Protein AF-A0A9D6XN95-F1 (afdb_monomer_lite)

pLDDT: mean 89.26, std 11.1, range [33.38, 98.75]

Radius of gyration: 28.57 Å; chains: 1; bounding box: 66×29×80 Å

Secondary structure (DSSP, 8-state):
------TT-TT-HHHHHHHHHHHHHHHHHHHHHHS-S-HHHHHHHHHHHHHHHHHHHHHHHHHHHHHHHHTTSPP-HHHHHHHHHHHHHHHHHHHHHHHHHHHHTTPPPPHHHHHHHHHHHHHHHHHHHHHHHHHHHHHHHTT----HHHHHHHHHHHHHHHHHHHHHHHHH---PPP-----TT---TT-TTSTTTTS----TTSS---HHHH--THHHHHTTSSHHHHHHHTTSHHHHGGG-HHHHHHHHHHHH--

Foldseek 3Di:
DPPPDLQCDLVHPLVLLLLLLLVLLLVLVVCLVPPDPALLNVLSVVLSLVSLVVSVVSNVVSLVSNCVSPVPDDDDLLVVLNVQLSVLVVQLSVLSVVQSVCVVVLAPRDPVSSVSNVVSSCRNCVSVVVSVVVVVVVCVVVVVDDVNVVSVVSSVVSSVVSSVVSVVCRVPDPDDDWDQADPPPQDCLPDLQCSPPPDPDADPVNTHTRVVVVPPCVSCCVNPNNVVVSVVVVPDVVVCLVVDPVNVVVVVVVSVVD

Structure (mmCIF, N/CA/C/O backbone):
data_AF-A0A9D6XN95-F1
#
_entry.id   AF-A0A9D6XN95-F1
#
loop_
_atom_site.group_PDB
_atom_site.id
_atom_site.type_symbol
_atom_site.label_atom_id
_atom_site.label_alt_id
_atom_site.label_comp_id
_atom_site.label_asym_id
_atom_site.label_entity_id
_atom_site.label_seq_id
_atom_site.pdbx_PDB_ins_code
_atom_site.Cartn_x
_atom_site.Cartn_y
_atom_site.Cartn_z
_atom_site.occupancy
_atom_site.B_iso_or_equiv
_atom_site.auth_seq_id
_atom_site.auth_comp_id
_atom_site.auth_asym_id
_atom_site.auth_atom_id
_atom_site.pdbx_PDB_model_num
ATOM 1 N N . MET A 1 1 ? -27.924 8.664 33.002 1.00 38.94 1 MET A N 1
ATOM 2 C CA . MET A 1 1 ? -26.892 8.928 31.974 1.00 38.94 1 MET A CA 1
ATOM 3 C C . MET A 1 1 ? -27.459 8.494 30.635 1.00 38.94 1 MET A C 1
ATOM 5 O O . MET A 1 1 ? -27.708 7.308 30.472 1.00 38.94 1 MET A O 1
ATOM 9 N N . ASN A 1 2 ? -27.739 9.434 29.726 1.00 33.38 2 ASN A N 1
ATOM 10 C CA . ASN A 1 2 ? -28.153 9.094 28.362 1.00 33.38 2 ASN A CA 1
ATOM 11 C C . ASN A 1 2 ? -27.044 8.250 27.730 1.00 33.38 2 ASN A C 1
ATOM 13 O O . ASN A 1 2 ? -25.895 8.693 27.707 1.00 33.38 2 ASN A O 1
ATOM 17 N N . GLN A 1 3 ? -27.361 7.039 27.269 1.00 40.97 3 GLN A N 1
ATOM 18 C CA . GLN A 1 3 ? -26.420 6.241 26.492 1.00 40.97 3 GLN A CA 1
ATOM 19 C C . GLN A 1 3 ? -26.188 6.960 25.163 1.00 40.97 3 GLN A C 1
ATOM 21 O O . GLN A 1 3 ? -26.938 6.786 24.210 1.00 40.97 3 GLN A O 1
ATOM 26 N N . THR A 1 4 ? -25.179 7.830 25.121 1.00 52.22 4 THR A N 1
ATOM 27 C CA . THR A 1 4 ? -24.649 8.380 23.876 1.00 52.22 4 THR A CA 1
ATOM 28 C C . THR A 1 4 ? -24.302 7.215 22.962 1.00 52.22 4 THR A C 1
ATOM 30 O O . THR A 1 4 ? -23.467 6.376 23.300 1.00 52.22 4 THR A O 1
ATOM 33 N N . GLU A 1 5 ? -25.002 7.149 21.838 1.00 60.88 5 GLU A N 1
ATOM 34 C CA . GLU A 1 5 ? -24.873 6.120 20.821 1.00 60.88 5 GLU A CA 1
ATOM 35 C C . GLU A 1 5 ? -23.412 6.027 20.352 1.00 60.88 5 GLU A C 1
ATOM 37 O O . GLU A 1 5 ? -22.843 6.989 19.835 1.00 60.88 5 GLU A O 1
ATOM 42 N N . VAL A 1 6 ? -22.768 4.879 20.583 1.00 67.12 6 VAL A N 1
ATOM 43 C CA . VAL A 1 6 ? -21.390 4.641 20.131 1.00 67.12 6 VAL A CA 1
ATOM 44 C C . VAL A 1 6 ? -21.384 4.591 18.603 1.00 67.12 6 VAL A C 1
ATOM 46 O O . VAL A 1 6 ? -21.916 3.652 18.003 1.00 67.12 6 VAL A O 1
ATOM 49 N N . ARG A 1 7 ? -20.749 5.584 17.973 1.00 71.88 7 ARG A N 1
ATOM 50 C CA . ARG A 1 7 ? -20.775 5.810 16.514 1.00 71.88 7 ARG A CA 1
ATOM 51 C C . ARG A 1 7 ? -19.911 4.819 15.732 1.00 71.88 7 ARG A C 1
ATOM 53 O O . ARG A 1 7 ? -20.081 4.655 14.527 1.00 71.88 7 ARG A O 1
ATOM 60 N N . THR A 1 8 ? -19.004 4.125 16.417 1.00 76.31 8 THR A N 1
ATOM 61 C CA . THR A 1 8 ? -18.052 3.161 15.836 1.00 76.31 8 THR A CA 1
ATOM 62 C C . THR A 1 8 ? -18.484 1.698 15.972 1.00 76.31 8 THR A C 1
ATOM 64 O O . THR A 1 8 ? -17.662 0.787 15.948 1.00 76.31 8 THR A O 1
ATOM 67 N N . GLY A 1 9 ? -19.788 1.438 16.093 1.00 80.06 9 GLY A N 1
ATOM 68 C CA . GLY A 1 9 ? -20.316 0.078 16.210 1.00 80.06 9 GLY A CA 1
ATOM 69 C C . GLY A 1 9 ? -20.139 -0.795 14.954 1.00 80.06 9 GLY A C 1
ATOM 70 O O . GLY A 1 9 ? -19.969 -0.309 13.837 1.00 80.06 9 GLY A O 1
ATOM 71 N N . TRP A 1 10 ? -20.280 -2.113 15.129 1.00 81.75 10 TRP A N 1
ATOM 72 C CA . TRP A 1 10 ? -20.186 -3.141 14.075 1.00 81.75 10 TRP A CA 1
ATOM 73 C C . TRP A 1 10 ? -21.151 -2.969 12.887 1.00 81.75 10 TRP A C 1
ATOM 75 O O . TRP A 1 10 ? -20.918 -3.525 11.822 1.00 81.75 10 TRP A O 1
ATOM 85 N N . ALA A 1 11 ? -22.252 -2.231 13.054 1.00 82.38 11 ALA A N 1
ATOM 86 C CA . ALA A 1 11 ? -23.199 -1.950 11.971 1.00 82.38 11 ALA A CA 1
ATOM 87 C C . ALA A 1 11 ? -22.824 -0.699 11.149 1.00 82.38 11 ALA A C 1
ATOM 89 O O . ALA A 1 11 ? -23.369 -0.476 10.066 1.00 82.38 11 ALA A O 1
ATOM 90 N N . GLY A 1 12 ? -21.894 0.119 11.652 1.00 86.69 12 GLY A N 1
ATOM 91 C CA . GLY A 1 12 ? -21.495 1.372 11.024 1.00 86.69 12 GLY A CA 1
ATOM 92 C C . GLY A 1 12 ? -20.885 1.160 9.639 1.00 86.69 12 GLY A C 1
ATOM 93 O O . GLY A 1 12 ? -20.190 0.180 9.374 1.00 86.69 12 GLY A O 1
ATOM 94 N N . LEU A 1 13 ? -21.140 2.089 8.718 1.00 90.25 13 LEU A N 1
ATOM 95 C CA . LEU A 1 13 ? -20.416 2.124 7.444 1.00 90.25 13 LEU A CA 1
ATOM 96 C C . LEU A 1 13 ? -18.925 2.402 7.680 1.00 90.25 13 LEU A C 1
ATOM 98 O O . LEU A 1 13 ? -18.072 1.745 7.095 1.00 90.25 13 LEU A O 1
ATOM 102 N N . LEU A 1 14 ? -18.624 3.325 8.595 1.00 91.44 14 LEU A N 1
ATOM 103 C CA . LEU A 1 14 ? -17.267 3.773 8.888 1.00 91.44 14 LEU A CA 1
ATOM 104 C C . LEU A 1 14 ? -16.364 2.643 9.413 1.00 91.44 14 LEU A C 1
ATOM 106 O O . LEU A 1 14 ? -15.236 2.500 8.955 1.00 91.44 14 LEU A O 1
ATOM 110 N N . SER A 1 15 ? -16.875 1.794 10.311 1.00 92.69 15 SER A N 1
ATOM 111 C CA . SER A 1 15 ? -16.143 0.628 10.825 1.00 92.69 15 SER A CA 1
ATOM 112 C C . SER A 1 15 ? -15.910 -0.430 9.744 1.00 92.69 15 SER A C 1
ATOM 114 O O . SER A 1 15 ? -14.839 -1.032 9.694 1.00 92.69 15 SER A O 1
ATOM 116 N N . ARG A 1 16 ? -16.882 -0.640 8.845 1.00 93.88 16 ARG A N 1
ATOM 117 C CA . ARG A 1 16 ? -16.746 -1.569 7.712 1.00 93.88 16 ARG A CA 1
ATOM 118 C C . ARG A 1 16 ? -15.718 -1.086 6.697 1.00 93.88 16 ARG A C 1
ATOM 120 O O . ARG A 1 16 ? -14.895 -1.886 6.258 1.00 93.88 16 ARG A O 1
ATOM 127 N N . LEU A 1 17 ? -15.732 0.205 6.362 1.00 94.62 17 LEU A N 1
ATOM 128 C CA . LEU A 1 17 ? -14.724 0.816 5.494 1.00 94.62 17 LEU A CA 1
ATOM 129 C C . LEU A 1 17 ? -13.330 0.713 6.118 1.00 94.62 17 LEU A C 1
ATOM 131 O O . LEU A 1 17 ? -12.406 0.268 5.446 1.00 94.62 17 LEU A O 1
ATOM 135 N N . ALA A 1 18 ? -13.193 1.032 7.409 1.00 96.06 18 ALA A N 1
ATOM 136 C CA . ALA A 1 18 ? -11.922 0.929 8.120 1.00 96.06 18 ALA A CA 1
ATOM 137 C C . ALA A 1 18 ? -11.383 -0.511 8.146 1.00 96.06 18 ALA A C 1
ATOM 139 O O . ALA A 1 18 ? -10.228 -0.740 7.799 1.00 96.06 18 ALA A O 1
ATOM 140 N N . MET A 1 19 ? -12.221 -1.495 8.491 1.00 96.81 19 MET A N 1
ATOM 141 C CA . MET A 1 19 ? -11.816 -2.905 8.503 1.00 96.81 19 MET A CA 1
ATOM 142 C C . MET A 1 19 ? -11.449 -3.409 7.106 1.00 96.81 19 MET A C 1
ATOM 144 O O . MET A 1 19 ? -10.447 -4.099 6.954 1.00 96.81 19 MET A O 1
ATOM 148 N N . THR A 1 20 ? -12.220 -3.034 6.081 1.00 97.88 20 THR A N 1
ATOM 149 C CA . THR A 1 20 ? -11.917 -3.390 4.686 1.00 97.88 20 THR A CA 1
ATOM 150 C C . THR A 1 20 ? -10.584 -2.792 4.246 1.00 97.88 20 THR A C 1
ATOM 152 O O . THR A 1 20 ? -9.773 -3.503 3.663 1.00 97.88 20 THR A O 1
ATOM 155 N N . ALA A 1 21 ? -10.331 -1.515 4.554 1.00 97.88 21 ALA A N 1
ATOM 156 C CA . ALA A 1 21 ? -9.084 -0.830 4.220 1.00 97.88 21 ALA A CA 1
ATOM 157 C C . ALA A 1 21 ? -7.874 -1.482 4.903 1.00 97.88 21 ALA A C 1
ATOM 159 O O . ALA A 1 21 ? -6.886 -1.786 4.238 1.00 97.88 21 ALA A O 1
ATOM 160 N N . ILE A 1 22 ? -7.972 -1.770 6.207 1.00 98.25 22 ILE A N 1
ATOM 161 C CA . ILE A 1 22 ? -6.906 -2.443 6.963 1.00 98.25 22 ILE A CA 1
ATOM 162 C C . ILE A 1 22 ? -6.662 -3.853 6.416 1.00 98.25 22 ILE A C 1
ATOM 164 O O . ILE A 1 22 ? -5.511 -4.231 6.197 1.00 98.25 22 ILE A O 1
ATOM 168 N N . LEU A 1 23 ? -7.721 -4.631 6.171 1.00 98.50 23 LEU A N 1
ATOM 169 C CA . LEU A 1 23 ? -7.595 -6.006 5.690 1.00 98.50 23 LEU A CA 1
ATOM 170 C C . LEU A 1 23 ? -7.027 -6.046 4.264 1.00 98.50 23 LEU A C 1
ATOM 172 O O . LEU A 1 23 ? -6.064 -6.770 4.016 1.00 98.50 23 LEU A O 1
ATOM 176 N N . PHE A 1 24 ? -7.562 -5.233 3.350 1.00 98.69 24 PHE A N 1
ATOM 177 C CA . PHE A 1 24 ? -7.054 -5.117 1.982 1.00 98.69 24 PHE A CA 1
ATOM 178 C C . PHE A 1 24 ? -5.599 -4.643 1.959 1.00 98.69 24 PHE A C 1
ATOM 180 O O . PHE A 1 24 ? -4.770 -5.277 1.307 1.00 98.69 24 PHE A O 1
ATOM 187 N N . GLY A 1 25 ? -5.274 -3.583 2.706 1.00 98.50 25 GLY A N 1
ATOM 188 C CA . GLY A 1 25 ? -3.914 -3.057 2.818 1.00 98.50 25 GLY A CA 1
ATOM 189 C C . GLY A 1 25 ? -2.939 -4.091 3.379 1.00 98.50 25 GLY A C 1
ATOM 190 O O . GLY A 1 25 ? -1.851 -4.258 2.841 1.00 98.50 25 GLY A O 1
ATOM 191 N N . THR A 1 26 ? -3.344 -4.864 4.390 1.00 98.56 26 THR A N 1
ATOM 192 C CA . THR A 1 26 ? -2.505 -5.931 4.961 1.00 98.56 26 THR A CA 1
ATOM 193 C C . THR A 1 26 ? -2.250 -7.047 3.948 1.00 98.56 26 THR A C 1
ATOM 195 O O . THR A 1 26 ? -1.101 -7.421 3.728 1.00 98.56 26 THR A O 1
ATOM 198 N N . VAL A 1 27 ? -3.300 -7.568 3.303 1.00 98.50 27 VAL A N 1
ATOM 199 C CA . VAL A 1 27 ? -3.180 -8.667 2.326 1.00 98.50 27 VAL A CA 1
ATOM 200 C C . VAL A 1 27 ? -2.306 -8.252 1.144 1.00 98.50 27 VAL A C 1
ATOM 202 O O . VAL A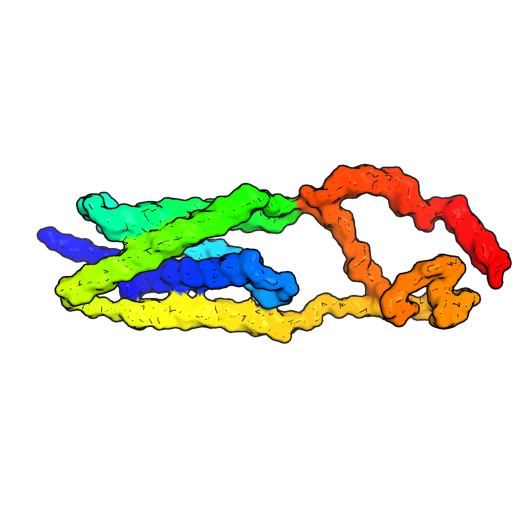 1 27 ? -1.349 -8.947 0.807 1.00 98.50 27 VAL A O 1
ATOM 205 N N . THR A 1 28 ? -2.598 -7.100 0.540 1.00 98.56 28 THR A N 1
ATOM 206 C CA . THR A 1 28 ? -1.837 -6.605 -0.615 1.00 98.56 28 THR A CA 1
ATOM 207 C C . THR A 1 28 ? -0.421 -6.182 -0.230 1.00 98.56 28 THR A C 1
ATOM 209 O O . THR A 1 28 ? 0.517 -6.522 -0.939 1.00 98.56 28 THR A O 1
ATOM 212 N N . GLY A 1 29 ? -0.225 -5.534 0.921 1.00 98.00 29 GLY A N 1
ATOM 213 C CA . GLY A 1 29 ? 1.096 -5.121 1.405 1.00 98.00 29 GLY A CA 1
ATOM 214 C C . GLY A 1 29 ? 2.035 -6.302 1.669 1.00 98.00 29 GLY A C 1
ATOM 215 O O . GLY A 1 29 ? 3.206 -6.266 1.289 1.00 98.00 29 GLY A O 1
ATOM 216 N N . LEU A 1 30 ? 1.522 -7.387 2.260 1.00 98.06 30 LEU A N 1
ATOM 217 C CA . LEU A 1 30 ? 2.296 -8.617 2.453 1.00 98.06 30 LEU A CA 1
ATOM 218 C C . LEU A 1 30 ? 2.595 -9.313 1.118 1.00 98.06 30 LEU A C 1
ATOM 220 O O . LEU A 1 30 ? 3.720 -9.773 0.921 1.00 98.06 30 LEU A O 1
ATOM 224 N N . ALA A 1 31 ? 1.637 -9.338 0.185 1.00 97.75 31 ALA A N 1
ATOM 225 C CA . ALA A 1 31 ? 1.863 -9.869 -1.159 1.00 97.75 31 ALA A CA 1
ATOM 226 C C . ALA A 1 31 ? 2.950 -9.083 -1.912 1.00 97.75 31 ALA A C 1
ATOM 228 O O . ALA A 1 31 ? 3.807 -9.689 -2.542 1.00 97.75 31 ALA A O 1
ATOM 229 N N . ILE A 1 32 ? 2.985 -7.754 -1.782 1.00 97.06 32 ILE A N 1
ATOM 230 C CA . ILE A 1 32 ? 4.040 -6.902 -2.357 1.00 97.06 32 ILE A CA 1
ATOM 231 C C . ILE A 1 32 ? 5.404 -7.202 -1.730 1.00 97.06 32 ILE A C 1
ATOM 233 O O . ILE A 1 32 ? 6.425 -7.203 -2.415 1.00 97.06 32 ILE A O 1
ATOM 237 N N . ARG A 1 33 ? 5.447 -7.445 -0.415 1.00 96.69 33 ARG A N 1
ATOM 238 C CA . ARG A 1 33 ? 6.706 -7.679 0.300 1.00 96.69 33 ARG A CA 1
ATOM 239 C C . ARG A 1 33 ? 7.334 -9.035 -0.019 1.00 96.69 33 ARG A C 1
ATOM 241 O O . ARG A 1 33 ? 8.562 -9.119 -0.064 1.00 96.69 33 ARG A O 1
ATOM 248 N N . PHE A 1 34 ? 6.512 -10.074 -0.137 1.00 97.19 34 PHE A N 1
ATOM 249 C CA . PHE A 1 34 ? 6.964 -11.467 -0.202 1.00 97.19 34 PHE A CA 1
ATOM 250 C C . PHE A 1 34 ? 6.696 -12.148 -1.547 1.00 97.19 34 PHE A C 1
ATOM 252 O O . PHE A 1 34 ? 7.222 -13.232 -1.786 1.00 97.19 34 PHE A O 1
ATOM 259 N N . GLY A 1 35 ? 5.887 -11.542 -2.415 1.00 96.31 35 GLY A N 1
ATOM 260 C CA . GLY A 1 35 ? 5.619 -12.049 -3.753 1.00 96.31 35 GLY A CA 1
ATOM 261 C C . GLY A 1 35 ? 6.815 -11.868 -4.696 1.00 96.31 35 GLY A C 1
ATOM 262 O O . GLY A 1 35 ? 7.617 -10.949 -4.511 1.00 96.31 35 GLY A O 1
ATOM 263 N N . PRO A 1 36 ? 6.952 -12.736 -5.713 1.00 95.88 36 PRO A N 1
ATOM 264 C CA . PRO A 1 36 ? 7.953 -12.563 -6.758 1.00 95.88 36 PRO A CA 1
ATOM 265 C C . PRO A 1 36 ? 7.603 -11.377 -7.665 1.00 95.88 36 PRO A C 1
ATOM 267 O O . PRO A 1 36 ? 6.458 -10.924 -7.709 1.00 95.88 36 PRO A O 1
ATOM 270 N N . PHE A 1 37 ? 8.581 -10.907 -8.440 1.00 91.81 37 PHE A N 1
ATOM 271 C CA . PHE A 1 37 ? 8.332 -9.933 -9.500 1.00 91.81 37 PHE A CA 1
ATOM 272 C C . PHE A 1 37 ? 7.404 -10.550 -10.559 1.00 91.81 37 PHE A C 1
ATOM 274 O O . PHE A 1 37 ? 7.770 -11.511 -11.233 1.00 91.81 37 PHE A O 1
ATOM 281 N N . HIS A 1 38 ? 6.172 -10.050 -10.627 1.00 93.00 38 HIS A N 1
ATOM 282 C CA . HIS A 1 38 ? 5.089 -10.571 -11.457 1.00 93.00 38 HIS A CA 1
ATOM 283 C C . HIS A 1 38 ? 4.060 -9.449 -11.685 1.00 93.00 38 HIS A C 1
ATOM 285 O O . HIS A 1 38 ? 3.814 -8.688 -10.741 1.00 93.00 38 HIS A O 1
ATOM 291 N N . PRO A 1 39 ? 3.369 -9.373 -12.841 1.00 93.75 39 PRO A N 1
ATOM 292 C CA . PRO A 1 39 ? 2.413 -8.292 -13.116 1.00 93.75 39 PRO A CA 1
ATOM 293 C C . PRO A 1 39 ? 1.313 -8.141 -12.051 1.00 93.75 39 PRO A C 1
ATOM 295 O O . PRO A 1 39 ? 0.890 -7.038 -11.722 1.00 93.75 39 PRO A O 1
ATOM 298 N N . GLY A 1 40 ? 0.892 -9.245 -11.428 1.00 95.81 40 GLY A N 1
ATOM 299 C CA . GLY A 1 40 ? -0.050 -9.202 -10.300 1.00 95.81 40 GLY A CA 1
ATOM 300 C C . GLY A 1 40 ? 0.472 -8.489 -9.052 1.00 95.81 40 GLY A C 1
ATOM 301 O O . GLY A 1 40 ? -0.303 -7.842 -8.351 1.00 95.81 40 GLY A O 1
ATOM 302 N N . VAL A 1 41 ? 1.777 -8.550 -8.784 1.00 96.94 41 VAL A N 1
ATOM 303 C CA . VAL A 1 41 ? 2.394 -7.769 -7.706 1.00 96.94 41 VAL A CA 1
ATOM 304 C C . VAL A 1 41 ? 2.485 -6.297 -8.102 1.00 96.94 41 VAL A C 1
ATOM 306 O O . VAL A 1 41 ? 2.199 -5.443 -7.270 1.00 96.94 41 VAL A O 1
ATOM 309 N N . GLU A 1 42 ? 2.792 -5.987 -9.362 1.00 95.56 42 GLU A N 1
ATOM 310 C CA . GLU A 1 42 ? 2.848 -4.608 -9.873 1.00 95.56 42 GLU A CA 1
ATOM 311 C C . GLU A 1 42 ? 1.484 -3.907 -9.791 1.00 95.56 42 GLU A C 1
ATOM 313 O O . GLU A 1 42 ? 1.361 -2.852 -9.164 1.00 95.56 42 GLU A O 1
ATOM 318 N N . TRP A 1 43 ? 0.428 -4.534 -10.322 1.00 97.25 43 TRP A N 1
ATOM 319 C CA . TRP A 1 43 ? -0.947 -4.056 -10.149 1.00 97.25 43 TRP A CA 1
ATOM 320 C C . TRP A 1 43 ? -1.348 -4.006 -8.675 1.00 97.25 43 TRP A C 1
ATOM 322 O O . TRP A 1 43 ? -2.044 -3.083 -8.250 1.00 97.25 43 TRP A O 1
ATOM 332 N N . GLY A 1 44 ? -0.869 -4.965 -7.879 1.00 97.88 44 GLY A N 1
ATOM 333 C CA . GLY A 1 44 ? -1.027 -4.975 -6.432 1.00 97.88 44 GLY A CA 1
ATOM 334 C C . GLY A 1 44 ? -0.461 -3.724 -5.763 1.00 97.88 44 GLY A C 1
ATOM 335 O O . GLY A 1 44 ? -1.163 -3.126 -4.952 1.00 97.88 44 GLY A O 1
ATOM 336 N N . VAL A 1 45 ? 0.749 -3.285 -6.129 1.00 97.19 45 VAL A N 1
ATOM 337 C CA . VAL A 1 45 ? 1.350 -2.030 -5.638 1.00 97.19 45 VAL A CA 1
ATOM 338 C C . VAL A 1 45 ? 0.467 -0.838 -5.992 1.00 97.19 45 VAL A C 1
ATOM 340 O O . VAL A 1 45 ? 0.127 -0.053 -5.108 1.00 97.19 45 VAL A O 1
ATOM 343 N N . LEU A 1 46 ? 0.048 -0.723 -7.255 1.00 97.00 46 LEU A N 1
ATOM 344 C CA . LEU A 1 46 ? -0.766 0.404 -7.715 1.00 97.00 46 LEU A CA 1
ATOM 345 C C . LEU A 1 46 ? -2.099 0.491 -6.961 1.00 97.00 46 LEU A C 1
ATOM 347 O O . LEU A 1 46 ? -2.463 1.557 -6.458 1.00 97.00 46 LEU A O 1
ATOM 351 N N . LEU A 1 47 ? -2.813 -0.632 -6.832 1.00 98.12 47 LEU A N 1
ATOM 352 C CA . LEU A 1 47 ? -4.094 -0.671 -6.126 1.00 98.12 47 LEU A CA 1
ATOM 353 C C . LEU A 1 47 ? -3.923 -0.502 -4.612 1.00 98.12 47 LEU A C 1
ATOM 355 O O . LEU A 1 47 ? -4.740 0.179 -3.996 1.00 98.12 47 LEU A O 1
ATOM 359 N N . HIS A 1 48 ? -2.869 -1.061 -4.010 1.00 98.50 48 HIS A N 1
ATOM 360 C CA . HIS A 1 48 ? -2.540 -0.851 -2.597 1.00 98.50 48 HIS A CA 1
ATOM 361 C C . HIS A 1 48 ? -2.358 0.640 -2.295 1.00 98.50 48 HIS A C 1
ATOM 363 O O . HIS A 1 48 ? -2.983 1.166 -1.373 1.00 98.50 48 HIS A O 1
ATOM 369 N N . THR A 1 49 ? -1.560 1.338 -3.107 1.00 98.12 49 THR A N 1
ATOM 370 C CA . THR A 1 49 ? -1.322 2.776 -2.960 1.00 98.12 49 THR A CA 1
ATOM 371 C C . THR A 1 49 ? -2.593 3.588 -3.203 1.00 98.12 49 THR A C 1
ATOM 373 O O . THR A 1 49 ? -2.934 4.440 -2.382 1.00 98.12 49 THR A O 1
ATOM 376 N N . LEU A 1 50 ? -3.336 3.311 -4.280 1.00 97.88 50 LEU A N 1
ATOM 377 C CA . LEU A 1 50 ? -4.561 4.044 -4.608 1.00 97.88 50 LEU A CA 1
ATOM 378 C C . LEU A 1 50 ? -5.633 3.884 -3.523 1.00 97.88 50 LEU A C 1
ATOM 380 O O . LEU A 1 50 ? -6.165 4.876 -3.025 1.00 97.88 50 LEU A O 1
ATOM 384 N N . VAL A 1 51 ? -5.938 2.646 -3.122 1.00 97.94 51 VAL A N 1
ATOM 385 C CA . VAL A 1 51 ? -6.925 2.382 -2.067 1.00 97.94 51 VAL A CA 1
ATOM 386 C C . VAL A 1 51 ? -6.443 2.956 -0.738 1.00 97.94 51 VAL A C 1
ATOM 388 O O . VAL A 1 51 ? -7.249 3.546 -0.020 1.00 97.94 51 VAL A O 1
ATOM 391 N N . GLY A 1 52 ? -5.149 2.859 -0.421 1.00 97.88 52 GLY A N 1
ATOM 392 C CA . GLY A 1 52 ? -4.563 3.481 0.766 1.00 97.88 52 GLY A CA 1
ATOM 393 C C . GLY A 1 52 ? -4.820 4.989 0.823 1.00 97.88 52 GLY A C 1
ATOM 394 O O . GLY A 1 52 ? -5.323 5.485 1.828 1.00 97.88 52 GLY A O 1
ATOM 395 N N . LEU A 1 53 ? -4.572 5.712 -0.274 1.00 97.88 53 LEU A N 1
ATOM 396 C CA . LEU A 1 53 ? -4.843 7.151 -0.368 1.00 97.88 53 LEU A CA 1
ATOM 397 C C . LEU A 1 53 ? -6.339 7.479 -0.263 1.00 97.88 53 LEU A C 1
ATOM 399 O O . LEU A 1 53 ? -6.719 8.376 0.489 1.00 97.88 53 LEU A O 1
ATOM 403 N N . LEU A 1 54 ? -7.198 6.743 -0.978 1.00 97.69 54 LEU A N 1
ATOM 404 C CA . LEU A 1 54 ? -8.649 6.971 -0.971 1.00 97.69 54 LEU A CA 1
ATOM 405 C C . LEU A 1 54 ? -9.284 6.682 0.397 1.00 97.69 54 LEU A C 1
ATOM 407 O O . LEU A 1 54 ? -10.238 7.345 0.802 1.00 97.69 54 LEU A O 1
ATOM 411 N N . THR A 1 55 ? -8.762 5.688 1.115 1.00 97.06 55 THR A N 1
ATOM 412 C CA . THR A 1 55 ? -9.285 5.269 2.423 1.00 97.06 55 THR A CA 1
ATOM 413 C C . THR A 1 55 ? -8.622 5.979 3.598 1.00 97.06 55 THR A C 1
ATOM 415 O O . THR A 1 55 ? -9.130 5.883 4.715 1.00 97.06 55 THR A O 1
ATOM 418 N N . LEU A 1 56 ? -7.557 6.754 3.372 1.00 97.81 56 LEU A N 1
ATOM 419 C CA . LEU A 1 56 ? -6.865 7.491 4.427 1.00 97.81 56 LEU A CA 1
ATOM 420 C C . LEU A 1 56 ? -7.803 8.460 5.182 1.00 97.81 56 LEU A C 1
ATOM 422 O O . LEU A 1 56 ? -7.887 8.329 6.405 1.00 97.81 56 LEU A O 1
ATOM 426 N N . PRO A 1 57 ? -8.570 9.368 4.536 1.00 97.19 57 PRO A N 1
ATOM 427 C CA . PRO A 1 57 ? -9.482 10.256 5.261 1.00 97.19 57 PRO A CA 1
ATOM 428 C C . PRO A 1 57 ? -10.555 9.531 6.099 1.00 97.19 57 PRO A C 1
ATOM 430 O O . PRO A 1 57 ? -10.668 9.840 7.290 1.00 97.19 57 PRO A O 1
ATOM 433 N N . PRO A 1 58 ? -11.331 8.558 5.565 1.00 96.25 58 PRO A N 1
ATOM 434 C CA . PRO A 1 58 ? -12.322 7.858 6.379 1.00 96.25 58 PRO A CA 1
ATOM 435 C C . PRO A 1 58 ? -11.682 7.004 7.479 1.00 96.25 58 PRO A C 1
ATOM 437 O O . PRO A 1 58 ? -12.271 6.869 8.549 1.00 96.25 58 PRO A O 1
ATOM 440 N N . LEU A 1 59 ? -10.477 6.464 7.273 1.00 96.88 59 LEU A N 1
ATOM 441 C CA . LEU A 1 59 ? -9.771 5.710 8.306 1.00 96.88 59 LEU A CA 1
ATOM 442 C C . LEU A 1 59 ? -9.298 6.614 9.452 1.00 96.88 59 LEU A C 1
ATOM 444 O O . LEU A 1 59 ? -9.517 6.281 10.616 1.00 96.88 59 LEU A O 1
ATOM 448 N N . LEU A 1 60 ? -8.732 7.786 9.148 1.00 96.94 60 LEU A N 1
ATOM 449 C CA . LEU A 1 60 ? -8.374 8.783 10.163 1.00 96.94 60 LEU A CA 1
ATOM 450 C C . LEU A 1 60 ? -9.608 9.244 10.944 1.00 96.94 60 LEU A C 1
ATOM 452 O O . LEU A 1 60 ? -9.567 9.334 12.173 1.00 96.94 60 LEU A O 1
ATOM 456 N N . TRP A 1 61 ? -10.725 9.469 10.247 1.00 97.00 61 TRP A N 1
ATOM 457 C CA . TRP A 1 61 ? -11.992 9.812 10.884 1.00 97.00 61 TRP A CA 1
ATOM 458 C C . TRP A 1 61 ? -12.495 8.695 11.804 1.00 97.00 61 TRP A C 1
ATOM 460 O O . TRP A 1 61 ? -12.871 8.963 12.945 1.00 97.00 61 TRP A O 1
ATOM 470 N N . TYR A 1 62 ? -12.445 7.436 11.357 1.00 96.25 62 TYR A N 1
ATOM 471 C CA . TYR A 1 62 ? -12.778 6.281 12.191 1.00 96.25 62 TYR A CA 1
ATOM 472 C C . TYR A 1 62 ? -11.928 6.234 13.462 1.00 96.25 62 TYR A C 1
ATOM 474 O O . TYR A 1 62 ? -12.479 6.153 14.558 1.00 96.25 62 TYR A O 1
ATOM 482 N N . CYS A 1 63 ? -10.603 6.324 13.325 1.00 96.25 63 CYS A N 1
ATOM 483 C CA . CYS A 1 63 ? -9.670 6.302 14.447 1.00 96.25 63 CYS A CA 1
ATOM 484 C C . CYS A 1 63 ? -9.942 7.434 15.442 1.00 96.25 63 CYS A C 1
ATOM 486 O O . CYS A 1 63 ? -9.951 7.197 16.649 1.00 96.25 63 CYS A O 1
ATOM 488 N N . TRP A 1 64 ? -10.220 8.641 14.945 1.00 96.56 64 TRP A N 1
ATOM 489 C CA . TRP A 1 64 ? -10.569 9.786 15.779 1.00 96.56 64 TRP A CA 1
ATOM 490 C C . TRP A 1 64 ? -11.861 9.556 16.565 1.00 96.56 64 TRP A C 1
ATOM 492 O O . TRP A 1 64 ? -11.866 9.690 17.789 1.00 96.56 64 TRP A O 1
ATOM 502 N N . VAL A 1 65 ? -12.952 9.178 15.888 1.00 95.25 65 VAL A N 1
ATOM 503 C CA . VAL A 1 65 ? -14.245 8.940 16.548 1.00 95.25 65 VAL A CA 1
ATOM 504 C C . VAL A 1 65 ? -14.130 7.782 17.540 1.00 95.25 65 VAL A C 1
ATOM 506 O O . VAL A 1 65 ? -14.609 7.900 18.665 1.00 95.25 65 VAL A O 1
ATOM 509 N N . HIS A 1 66 ? -13.438 6.702 17.170 1.00 94.62 66 HIS A N 1
ATOM 510 C CA . HIS A 1 66 ? -13.203 5.564 18.055 1.00 94.62 66 HIS A CA 1
ATOM 511 C C . HIS A 1 66 ? -12.420 5.984 19.304 1.00 94.62 66 HIS A C 1
ATOM 513 O O . HIS A 1 66 ? -12.815 5.676 20.424 1.00 94.62 66 HIS A O 1
ATOM 519 N N . TRP A 1 67 ? -11.351 6.764 19.145 1.00 95.50 67 TRP A N 1
ATOM 520 C CA . TRP A 1 67 ? -10.599 7.279 20.283 1.00 95.50 67 TRP A CA 1
ATOM 521 C C . TRP A 1 67 ? -11.452 8.186 21.179 1.00 95.50 67 TRP A C 1
ATOM 523 O O . TRP A 1 67 ? -11.452 8.022 22.397 1.00 95.50 67 TRP A O 1
ATOM 533 N N . VAL A 1 68 ? -12.226 9.110 20.604 1.00 94.31 68 VAL A N 1
ATOM 534 C CA . VAL A 1 68 ? -13.100 10.015 21.368 1.00 94.31 68 VAL A CA 1
ATOM 535 C C . VAL A 1 68 ? -14.157 9.249 22.164 1.00 94.31 68 VAL A C 1
ATOM 537 O O . VAL A 1 68 ? -14.390 9.593 23.326 1.00 94.31 68 VAL A O 1
ATOM 540 N N . ASP A 1 69 ? -14.762 8.220 21.569 1.00 90.81 69 ASP A N 1
ATOM 541 C CA . ASP A 1 69 ? -15.797 7.404 22.209 1.00 90.81 69 ASP A CA 1
ATOM 542 C C . ASP A 1 69 ? -15.228 6.596 23.397 1.00 90.81 69 ASP A C 1
ATOM 544 O O . ASP A 1 69 ? -15.916 6.409 24.403 1.00 90.81 69 ASP A O 1
ATOM 548 N N . TYR A 1 70 ? -13.960 6.166 23.325 1.00 90.38 70 TYR A N 1
ATOM 549 C CA . TYR A 1 70 ? -13.364 5.241 24.299 1.00 90.38 70 TYR A CA 1
ATOM 550 C C . TYR A 1 70 ? -12.295 5.841 25.231 1.00 90.38 70 TYR A C 1
ATOM 552 O O . TYR A 1 70 ? -11.960 5.216 26.236 1.00 90.38 70 TYR A O 1
ATOM 560 N N . LYS A 1 71 ? -11.807 7.072 25.011 1.00 93.06 71 LYS A N 1
ATOM 561 C CA . LYS A 1 71 ? -10.740 7.687 25.840 1.00 93.06 71 LYS A CA 1
ATOM 562 C C . LYS A 1 71 ? -11.091 7.886 27.319 1.00 93.06 71 LYS A C 1
ATOM 564 O O . LYS A 1 71 ? -10.205 8.157 28.120 1.00 93.06 71 LYS A O 1
ATOM 569 N N . ARG A 1 72 ? -12.379 7.819 27.674 1.00 91.94 72 ARG A N 1
ATOM 570 C CA . ARG A 1 72 ? -12.877 7.973 29.055 1.00 91.94 72 ARG A CA 1
ATOM 571 C C . ARG A 1 72 ? -12.941 6.654 29.828 1.00 91.94 72 ARG A C 1
ATOM 573 O O . ARG A 1 72 ? -13.206 6.678 31.025 1.00 91.94 72 ARG A O 1
ATOM 580 N N . TYR A 1 73 ? -12.757 5.520 29.157 1.00 89.88 73 TYR A N 1
ATOM 581 C CA . TYR A 1 73 ? -12.780 4.213 29.804 1.00 89.88 73 TYR A CA 1
ATOM 582 C C . TYR A 1 73 ? -11.503 4.011 30.625 1.00 89.88 73 TYR A C 1
ATOM 584 O O . TYR A 1 73 ? -10.430 4.486 30.253 1.00 89.88 73 TYR A O 1
ATOM 592 N N . ALA A 1 74 ? -11.619 3.288 31.741 1.00 93.75 74 ALA A N 1
ATOM 593 C CA . ALA A 1 74 ? -10.470 2.938 32.567 1.00 93.75 74 ALA A CA 1
ATOM 594 C C . ALA A 1 74 ? -9.459 2.088 31.779 1.00 93.75 74 ALA A C 1
ATOM 596 O O . ALA A 1 74 ? -9.837 1.254 30.947 1.00 93.75 74 ALA A O 1
ATOM 597 N N . MET A 1 75 ? -8.169 2.282 32.067 1.00 96.12 75 MET A N 1
ATOM 598 C CA . MET A 1 75 ? -7.108 1.507 31.432 1.00 96.12 75 MET A CA 1
ATOM 599 C C . MET A 1 75 ? -7.256 0.022 31.765 1.00 96.12 75 MET A C 1
ATOM 601 O O . MET A 1 75 ? -7.182 -0.395 32.916 1.00 96.12 75 MET A O 1
ATOM 605 N N . SER A 1 76 ? -7.452 -0.775 30.722 1.00 95.38 76 SER A N 1
ATOM 606 C CA . SER A 1 76 ? -7.526 -2.234 30.756 1.00 95.38 76 SER A CA 1
ATOM 607 C C . SER A 1 76 ? -6.651 -2.806 29.645 1.00 95.38 76 SER A C 1
ATOM 609 O O . SER A 1 76 ? -6.237 -2.074 28.743 1.00 95.38 76 SER A O 1
ATOM 611 N N . HIS A 1 77 ? -6.406 -4.117 29.649 1.00 95.69 77 HIS A N 1
ATOM 612 C CA . HIS A 1 77 ? -5.656 -4.766 28.568 1.00 95.69 77 HIS A CA 1
ATOM 613 C C . HIS A 1 77 ? -6.303 -4.547 27.188 1.00 95.69 77 HIS A C 1
ATOM 615 O O . HIS A 1 77 ? -5.593 -4.362 26.205 1.00 95.69 77 HIS A O 1
ATOM 621 N N . VAL A 1 78 ? -7.639 -4.485 27.110 1.00 95.56 78 VAL A N 1
ATOM 622 C CA . VAL A 1 78 ? -8.360 -4.220 25.852 1.00 95.56 78 VAL A CA 1
ATOM 623 C C . VAL A 1 78 ? -8.097 -2.798 25.354 1.00 95.56 78 VAL A C 1
ATOM 625 O O . VAL A 1 78 ? -7.797 -2.613 24.175 1.00 95.56 78 VAL A O 1
ATOM 628 N N . VAL A 1 79 ? -8.169 -1.805 26.248 1.00 95.69 79 VAL A N 1
ATOM 629 C CA . VAL A 1 79 ? -7.902 -0.392 25.924 1.00 95.69 79 VAL A CA 1
ATOM 630 C C . VAL A 1 79 ? -6.430 -0.184 25.559 1.00 95.69 79 VAL A C 1
ATOM 632 O O . VAL A 1 79 ? -6.135 0.503 24.585 1.00 95.69 79 VAL A O 1
ATOM 635 N N . LEU A 1 80 ? -5.505 -0.827 26.281 1.00 97.06 80 LEU A N 1
ATOM 636 C CA . LEU A 1 80 ? -4.074 -0.788 25.980 1.00 97.06 80 LEU A CA 1
ATOM 637 C C . LEU A 1 80 ? -3.776 -1.336 24.579 1.00 97.06 80 LEU A C 1
ATOM 639 O O . LEU A 1 80 ? -3.098 -0.667 23.804 1.00 97.06 80 LEU A O 1
ATOM 643 N N . LEU A 1 81 ? -4.317 -2.508 24.225 1.00 98.00 81 LEU A N 1
ATOM 644 C CA . LEU A 1 81 ? -4.165 -3.063 22.876 1.00 98.00 81 LEU A CA 1
ATOM 645 C C . LEU A 1 81 ? -4.741 -2.126 21.806 1.00 98.00 81 LEU A C 1
ATOM 647 O O . LEU A 1 81 ? -4.138 -1.975 20.748 1.00 98.00 81 LEU A O 1
ATOM 651 N N . GLY A 1 82 ? -5.860 -1.455 22.099 1.00 97.06 82 GLY A N 1
ATOM 652 C CA . GLY A 1 82 ?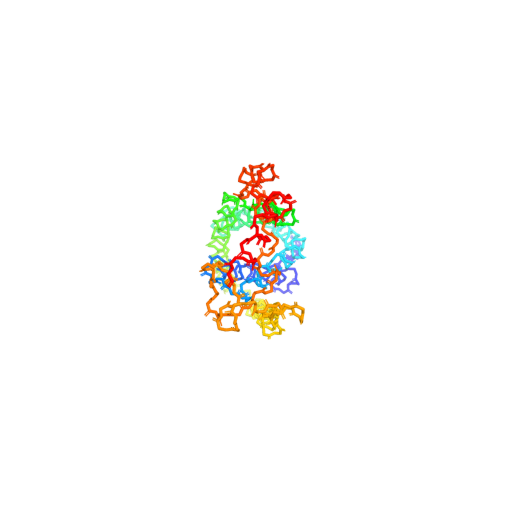 -6.436 -0.435 21.221 1.00 97.06 82 GLY A CA 1
ATOM 653 C C . GLY A 1 82 ? -5.485 0.742 20.982 1.00 97.06 82 GLY A C 1
ATOM 654 O O . GLY A 1 82 ? -5.285 1.142 19.837 1.00 97.06 82 GLY A O 1
ATOM 655 N N . TYR A 1 83 ? -4.836 1.258 22.032 1.00 97.88 83 TYR A N 1
ATOM 656 C CA . TYR A 1 83 ? -3.852 2.338 21.907 1.00 97.88 83 TYR A CA 1
ATOM 657 C C . TYR A 1 83 ? -2.595 1.922 21.144 1.00 97.88 83 TYR A C 1
ATOM 659 O O . TYR A 1 83 ? -2.133 2.676 20.288 1.00 97.88 83 TYR A O 1
ATOM 667 N N . VAL A 1 84 ? -2.053 0.730 21.413 1.00 98.44 84 VAL A N 1
ATOM 668 C CA . VAL A 1 84 ? -0.878 0.230 20.682 1.00 98.44 84 VAL A CA 1
ATOM 669 C C . VAL A 1 84 ? -1.222 -0.004 19.209 1.00 98.44 84 VAL A C 1
ATOM 671 O O . VAL A 1 84 ? -0.442 0.375 18.336 1.00 98.44 84 VAL A O 1
ATOM 674 N N . SER A 1 85 ? -2.412 -0.541 18.919 1.00 98.25 85 SER A N 1
ATOM 675 C CA . SER A 1 85 ? -2.894 -0.719 17.547 1.00 98.25 85 SER A CA 1
ATOM 676 C C . SER A 1 85 ? -3.062 0.617 16.827 1.00 98.25 85 SER A C 1
ATOM 678 O O . SER A 1 85 ? -2.582 0.767 15.705 1.00 98.25 85 SER A O 1
ATOM 680 N N . LEU A 1 86 ? -3.657 1.616 17.488 1.00 98.12 86 LEU A N 1
ATOM 681 C CA . LEU A 1 86 ? -3.803 2.967 16.948 1.00 98.12 86 LEU A CA 1
ATOM 682 C C . LEU A 1 86 ? -2.441 3.613 16.661 1.00 98.12 86 LEU A C 1
ATOM 684 O O . LEU A 1 86 ? -2.250 4.162 15.580 1.00 98.12 86 LEU A O 1
ATOM 688 N N . ALA A 1 87 ? -1.487 3.524 17.591 1.00 98.44 87 ALA A N 1
ATOM 689 C CA . ALA A 1 87 ? -0.143 4.065 17.402 1.00 98.44 87 ALA A CA 1
ATOM 690 C C . ALA A 1 87 ? 0.589 3.376 16.238 1.00 98.44 87 ALA A C 1
ATOM 692 O O . ALA A 1 87 ? 1.129 4.054 15.365 1.00 98.44 87 ALA A O 1
ATOM 693 N N . GLY A 1 88 ? 0.550 2.039 16.182 1.00 98.62 88 GLY A N 1
ATOM 694 C CA . GLY A 1 88 ? 1.110 1.267 15.072 1.00 98.62 88 GLY A CA 1
ATOM 695 C C . GLY A 1 88 ? 0.477 1.644 13.733 1.00 98.62 88 GLY A C 1
ATOM 696 O O . GLY A 1 88 ? 1.189 1.875 12.758 1.00 98.62 88 GLY A O 1
ATOM 697 N N . LEU A 1 89 ? -0.850 1.792 13.693 1.00 98.56 89 LEU A N 1
ATOM 698 C CA . LEU A 1 89 ? -1.570 2.196 12.489 1.00 98.56 89 LEU A CA 1
ATOM 699 C C . LEU A 1 89 ? -1.191 3.615 12.050 1.00 98.56 89 LEU A C 1
ATOM 701 O O . LEU A 1 89 ? -0.932 3.821 10.873 1.00 98.56 89 LEU A O 1
ATOM 705 N N . VAL A 1 90 ? -1.091 4.583 12.966 1.00 98.44 90 VAL A N 1
ATOM 706 C CA . VAL A 1 90 ? -0.661 5.954 12.635 1.00 98.44 90 VAL A CA 1
ATOM 707 C C . VAL A 1 90 ? 0.745 5.961 12.032 1.00 98.44 90 VAL A C 1
ATOM 709 O O . VAL A 1 90 ? 0.957 6.591 10.997 1.00 98.44 90 VAL A O 1
ATOM 712 N N . VAL A 1 91 ? 1.694 5.225 12.621 1.00 98.75 91 VAL A N 1
ATOM 713 C CA . VAL A 1 91 ? 3.054 5.101 12.068 1.00 98.75 91 VAL A CA 1
ATOM 714 C C . VAL A 1 91 ? 3.026 4.445 10.684 1.00 98.75 91 VAL A C 1
ATOM 716 O O . VAL A 1 91 ? 3.722 4.905 9.775 1.00 98.75 91 VAL A O 1
ATOM 719 N N . CYS A 1 92 ? 2.191 3.421 10.491 1.00 98.69 92 CYS A N 1
ATOM 720 C CA . CYS A 1 92 ? 1.997 2.767 9.199 1.00 98.69 92 CYS A CA 1
ATOM 721 C C . CYS A 1 92 ? 1.443 3.745 8.149 1.00 98.69 92 CYS A C 1
ATOM 723 O O . CYS A 1 92 ? 2.019 3.876 7.071 1.00 98.69 92 CYS A O 1
ATOM 725 N N . LEU A 1 93 ? 0.408 4.524 8.477 1.00 98.44 93 LEU A N 1
ATOM 726 C CA . LEU A 1 93 ? -0.179 5.510 7.564 1.00 98.44 93 LEU A CA 1
ATOM 727 C C . LEU A 1 93 ? 0.814 6.618 7.192 1.00 98.44 93 LEU A C 1
ATOM 729 O O . LEU A 1 93 ? 0.978 6.919 6.012 1.00 98.44 93 LEU A O 1
ATOM 733 N N . VAL A 1 94 ? 1.524 7.187 8.172 1.00 98.56 94 VAL A N 1
ATOM 734 C CA . VAL A 1 94 ? 2.523 8.243 7.926 1.00 98.56 94 VAL A CA 1
ATOM 735 C C . VAL A 1 94 ? 3.661 7.724 7.049 1.00 98.56 94 VAL A C 1
ATOM 737 O O . VAL A 1 94 ? 4.004 8.346 6.045 1.00 98.56 94 VAL A O 1
ATOM 740 N N . SER A 1 95 ? 4.225 6.562 7.383 1.00 98.62 95 SER A N 1
ATOM 741 C CA . SER A 1 95 ? 5.285 5.954 6.570 1.00 98.62 95 SER A CA 1
ATOM 742 C C . SER A 1 95 ? 4.798 5.569 5.167 1.00 98.62 95 SER A C 1
ATOM 744 O O . SER A 1 95 ? 5.544 5.745 4.208 1.00 98.62 95 SER A O 1
ATOM 746 N N . GLY A 1 96 ? 3.544 5.133 5.016 1.00 98.12 96 GLY A N 1
ATOM 747 C CA . GLY A 1 96 ? 2.932 4.831 3.719 1.00 98.12 96 GLY A CA 1
ATOM 748 C C . GLY A 1 96 ? 2.774 6.069 2.833 1.00 98.12 96 GLY A C 1
ATOM 749 O O . GLY A 1 96 ? 3.106 6.023 1.649 1.00 98.12 96 GLY A O 1
ATOM 750 N N . VAL A 1 97 ? 2.355 7.204 3.405 1.00 98.19 97 VAL A N 1
ATOM 751 C CA . VAL A 1 97 ? 2.298 8.497 2.698 1.00 98.19 97 VAL A CA 1
ATOM 752 C C . VAL A 1 97 ? 3.693 8.944 2.260 1.00 98.19 97 VAL A C 1
ATOM 754 O O . VAL A 1 97 ? 3.868 9.347 1.113 1.00 98.19 97 VAL A O 1
ATOM 757 N N . LEU A 1 98 ? 4.704 8.817 3.126 1.00 97.81 98 LEU A N 1
ATOM 758 C CA . LEU A 1 98 ? 6.089 9.163 2.783 1.00 97.81 98 LEU A CA 1
ATOM 759 C C . LEU A 1 98 ? 6.649 8.290 1.652 1.00 97.81 98 LEU A C 1
ATOM 761 O O . LEU A 1 98 ? 7.298 8.803 0.742 1.00 97.81 98 LEU A O 1
ATOM 765 N N . LEU A 1 99 ? 6.382 6.982 1.678 1.00 97.44 99 LEU A N 1
ATOM 766 C CA . LEU A 1 99 ? 6.782 6.066 0.606 1.00 97.44 99 LEU A CA 1
ATOM 767 C C . LEU A 1 99 ? 6.047 6.366 -0.703 1.00 97.44 99 LEU A C 1
ATOM 769 O O . LEU A 1 99 ? 6.661 6.337 -1.767 1.00 97.44 99 LEU A O 1
ATOM 773 N N . THR A 1 100 ? 4.759 6.702 -0.620 1.00 96.88 100 THR A N 1
ATOM 774 C CA . THR A 1 100 ? 3.951 7.107 -1.778 1.00 96.88 100 THR A CA 1
ATOM 775 C C . THR A 1 100 ? 4.498 8.389 -2.398 1.00 96.88 100 THR A C 1
ATOM 777 O O . THR A 1 100 ? 4.674 8.456 -3.609 1.00 96.88 100 THR A O 1
ATOM 780 N N . TRP A 1 101 ? 4.847 9.379 -1.575 1.00 96.44 101 TRP A N 1
ATOM 781 C CA . TRP A 1 101 ? 5.483 10.618 -2.021 1.00 96.44 101 TRP A CA 1
ATOM 782 C C . TRP A 1 101 ? 6.822 10.364 -2.727 1.00 96.44 101 TRP A C 1
ATOM 784 O O . TRP A 1 101 ? 7.051 10.888 -3.814 1.00 96.44 101 TRP A O 1
ATOM 794 N N . GLN A 1 102 ? 7.684 9.516 -2.149 1.00 93.62 102 GLN A N 1
ATOM 795 C CA . GLN A 1 102 ? 8.949 9.114 -2.779 1.00 93.62 102 GLN A CA 1
ATOM 796 C C . GLN A 1 102 ? 8.713 8.446 -4.140 1.00 93.62 102 GLN A C 1
ATOM 798 O O . GLN A 1 102 ? 9.352 8.821 -5.118 1.00 93.62 102 GLN A O 1
ATOM 803 N N . GLY A 1 103 ? 7.757 7.514 -4.215 1.00 91.38 103 GLY A N 1
ATOM 804 C CA . GLY A 1 103 ? 7.399 6.833 -5.459 1.00 91.38 103 GLY A C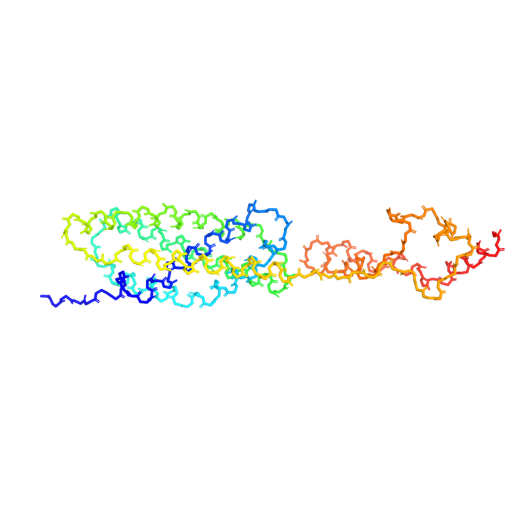A 1
ATOM 805 C C . GLY A 1 103 ? 6.861 7.779 -6.537 1.00 91.38 103 GLY A C 1
ATOM 806 O O . GLY A 1 103 ? 7.327 7.731 -7.671 1.00 91.38 103 GLY A O 1
ATOM 807 N N . LEU A 1 104 ? 5.934 8.678 -6.186 1.00 91.12 104 LEU A N 1
ATOM 808 C CA . LEU A 1 104 ? 5.335 9.636 -7.126 1.00 91.12 104 LEU A CA 1
ATOM 809 C C . LEU A 1 104 ? 6.356 10.619 -7.707 1.00 91.12 104 LEU A C 1
ATOM 811 O O . LEU A 1 104 ? 6.257 10.988 -8.873 1.00 91.12 104 LEU A O 1
ATOM 815 N N . LEU A 1 105 ? 7.354 11.020 -6.918 1.00 89.00 105 LEU A N 1
ATOM 816 C CA . LEU A 1 105 ? 8.423 11.910 -7.373 1.00 89.00 105 LEU A CA 1
ATOM 817 C C . LEU A 1 105 ? 9.592 11.176 -8.040 1.00 89.00 105 LEU A C 1
ATOM 819 O O . LEU A 1 105 ? 10.635 11.783 -8.267 1.00 89.00 105 LEU A O 1
ATOM 823 N N . SER A 1 106 ? 9.441 9.882 -8.350 1.00 81.56 106 SER A N 1
ATOM 824 C CA . SER A 1 106 ? 10.508 9.050 -8.927 1.00 81.56 106 SER A CA 1
ATOM 825 C C . SER A 1 106 ? 11.803 9.067 -8.099 1.00 81.56 106 SER A C 1
ATOM 827 O O . SER A 1 106 ? 12.903 8.895 -8.620 1.00 81.56 106 SER A O 1
ATOM 829 N N . VAL A 1 107 ? 11.675 9.266 -6.785 1.00 83.19 107 VAL A N 1
ATOM 830 C CA . VAL A 1 107 ? 12.782 9.204 -5.834 1.00 83.19 107 VAL A CA 1
ATOM 831 C C . VAL A 1 107 ? 12.899 7.768 -5.348 1.00 83.19 107 VAL A C 1
ATOM 833 O O . VAL A 1 107 ? 11.912 7.156 -4.928 1.00 83.19 107 VAL A O 1
ATOM 836 N N . ARG A 1 108 ? 14.120 7.223 -5.344 1.00 85.75 108 ARG A N 1
ATOM 837 C CA . ARG A 1 108 ? 14.396 5.915 -4.742 1.00 85.75 108 ARG A CA 1
ATOM 838 C C . ARG A 1 108 ? 13.784 5.828 -3.340 1.00 85.75 108 ARG A C 1
ATOM 840 O O . ARG A 1 108 ? 14.153 6.574 -2.432 1.00 85.75 108 ARG A O 1
ATOM 847 N N . THR A 1 109 ? 12.882 4.866 -3.145 1.00 90.38 109 THR A N 1
ATOM 848 C CA . THR A 1 109 ? 12.242 4.670 -1.841 1.00 90.38 109 THR A CA 1
ATOM 849 C C . THR A 1 109 ? 13.275 4.287 -0.781 1.00 90.38 109 THR A C 1
ATOM 851 O O . THR A 1 109 ? 14.136 3.420 -0.989 1.00 90.38 109 THR A O 1
ATOM 854 N N . SER A 1 110 ? 13.193 4.936 0.379 1.00 93.50 110 SER A N 1
ATOM 855 C CA . SER A 1 110 ? 14.136 4.732 1.479 1.00 93.50 110 SER A CA 1
ATOM 856 C C . SER A 1 110 ? 13.944 3.363 2.123 1.00 93.50 110 SER A C 1
ATOM 858 O O . SER A 1 110 ? 12.832 2.978 2.489 1.00 93.50 110 SER A O 1
ATOM 860 N N . TRP A 1 111 ? 15.045 2.635 2.327 1.00 94.44 111 TRP A N 1
ATOM 861 C CA . TRP A 1 111 ? 15.009 1.351 3.026 1.00 94.44 111 TRP A CA 1
ATOM 862 C C . TRP A 1 111 ? 14.448 1.482 4.445 1.00 94.44 111 TRP A C 1
ATOM 864 O O . TRP A 1 111 ? 13.606 0.672 4.828 1.00 94.44 111 TRP A O 1
ATOM 874 N N . ALA A 1 112 ? 14.846 2.525 5.182 1.00 97.25 112 ALA A N 1
ATOM 875 C CA . ALA A 1 112 ? 14.382 2.758 6.546 1.00 97.25 112 ALA A CA 1
ATOM 876 C C . ALA A 1 112 ? 12.861 2.951 6.593 1.00 97.25 112 ALA A C 1
ATOM 878 O O . ALA A 1 112 ? 12.182 2.265 7.352 1.00 97.25 112 ALA A O 1
ATOM 879 N N . TRP A 1 113 ? 12.304 3.800 5.721 1.00 97.88 113 TRP A N 1
ATOM 880 C CA . TRP A 1 113 ? 10.855 4.023 5.673 1.00 97.88 113 TRP A CA 1
ATOM 881 C C . TRP A 1 113 ? 10.076 2.770 5.257 1.00 97.88 113 TRP A C 1
ATOM 883 O O . TRP A 1 113 ? 9.015 2.512 5.823 1.00 97.88 113 TRP A O 1
ATOM 893 N N . ARG A 1 114 ? 10.623 1.933 4.362 1.00 97.00 114 ARG A N 1
ATOM 894 C CA . ARG A 1 114 ? 10.030 0.621 4.039 1.00 97.00 114 ARG A CA 1
ATOM 895 C C . ARG A 1 114 ? 9.996 -0.314 5.250 1.00 97.00 114 ARG A C 1
ATOM 897 O O . ARG A 1 114 ? 8.987 -0.982 5.460 1.00 97.00 114 ARG A O 1
ATOM 904 N N . GLN A 1 115 ? 11.060 -0.353 6.058 1.00 98.19 115 GLN A N 1
ATOM 905 C CA . GLN A 1 115 ? 11.069 -1.158 7.287 1.00 98.19 115 GLN A CA 1
ATOM 906 C C . GLN A 1 115 ? 10.108 -0.605 8.338 1.00 98.19 115 GLN A C 1
ATOM 908 O O . GLN A 1 115 ? 9.368 -1.378 8.935 1.00 98.19 115 GLN A O 1
ATOM 913 N N . VAL A 1 116 ? 10.064 0.717 8.533 1.00 98.62 116 VAL A N 1
ATOM 914 C CA . VAL A 1 116 ? 9.109 1.362 9.449 1.00 98.62 116 VAL A CA 1
ATOM 915 C C . VAL A 1 116 ? 7.675 1.003 9.060 1.00 98.62 116 VAL A C 1
ATOM 917 O O . VAL A 1 116 ? 6.900 0.582 9.918 1.00 98.62 116 VAL A O 1
ATOM 920 N N . HIS A 1 117 ? 7.333 1.093 7.774 1.00 98.62 117 HIS A N 1
ATOM 921 C CA . HIS A 1 117 ? 6.008 0.738 7.269 1.00 98.62 117 HIS A CA 1
ATOM 922 C C . HIS A 1 117 ? 5.670 -0.746 7.494 1.00 98.62 117 HIS A C 1
ATOM 924 O O . HIS A 1 117 ? 4.597 -1.084 7.997 1.00 98.62 117 HIS A O 1
ATOM 930 N N . LEU A 1 118 ? 6.618 -1.646 7.215 1.00 98.44 118 LEU A N 1
ATOM 931 C CA . LEU A 1 118 ? 6.439 -3.086 7.411 1.00 98.44 118 LEU A CA 1
ATOM 932 C C . LEU A 1 118 ? 6.297 -3.468 8.895 1.00 98.44 118 LEU A C 1
ATOM 934 O O . LEU A 1 118 ? 5.366 -4.176 9.271 1.00 98.44 118 LEU A O 1
ATOM 938 N N . ILE A 1 119 ? 7.199 -2.989 9.752 1.00 98.62 119 ILE A N 1
ATOM 939 C CA . ILE A 1 119 ? 7.198 -3.301 11.188 1.00 98.62 119 ILE A CA 1
ATOM 940 C C . ILE A 1 119 ? 5.942 -2.734 11.852 1.00 98.62 119 ILE A C 1
ATOM 942 O O . ILE A 1 119 ? 5.279 -3.436 12.613 1.00 98.62 119 ILE A O 1
ATOM 946 N N . SER A 1 120 ? 5.571 -1.489 11.540 1.00 98.69 120 SER A N 1
ATOM 947 C CA . SER A 1 120 ? 4.352 -0.879 12.085 1.00 98.69 120 SER A CA 1
ATOM 948 C C . SER A 1 120 ? 3.077 -1.593 11.628 1.00 98.69 120 SER A C 1
ATOM 950 O O . SER A 1 120 ? 2.144 -1.700 12.420 1.00 98.69 120 SER A O 1
ATOM 952 N N . THR A 1 121 ? 3.060 -2.181 10.425 1.00 98.50 121 THR A N 1
ATOM 953 C CA . THR A 1 121 ? 1.979 -3.082 9.982 1.00 98.50 121 THR A CA 1
ATOM 954 C C . THR A 1 121 ? 1.856 -4.298 10.900 1.00 98.50 121 THR A C 1
ATOM 956 O O . THR A 1 121 ? 0.760 -4.595 11.377 1.00 98.50 121 THR A O 1
ATOM 959 N N . PHE A 1 122 ? 2.967 -4.969 11.222 1.00 98.56 122 PHE A N 1
ATOM 960 C CA . PHE A 1 122 ? 2.947 -6.104 12.151 1.00 98.56 122 PHE A CA 1
ATOM 961 C C . PHE A 1 122 ? 2.519 -5.702 13.565 1.00 98.56 122 PHE A C 1
ATOM 963 O O . PHE A 1 122 ? 1.739 -6.423 14.183 1.00 98.56 122 PHE A O 1
ATOM 970 N N . VAL A 1 123 ? 2.961 -4.544 14.067 1.00 98.62 123 VAL A N 1
ATOM 971 C CA . VAL A 1 123 ? 2.514 -4.016 15.369 1.00 98.62 123 VAL A CA 1
ATOM 972 C C . VAL A 1 123 ? 1.010 -3.737 15.354 1.00 98.62 123 VAL A C 1
ATOM 974 O O . VAL A 1 123 ? 0.295 -4.179 16.256 1.00 98.62 123 VAL A O 1
ATOM 977 N N . ALA A 1 124 ? 0.511 -3.046 14.326 1.00 98.31 124 ALA A N 1
ATOM 978 C CA . ALA A 1 124 ? -0.897 -2.689 14.200 1.00 98.31 124 ALA A CA 1
ATOM 979 C C . ALA A 1 124 ? -1.789 -3.933 14.119 1.00 98.31 124 ALA A C 1
ATOM 981 O O . ALA A 1 124 ? -2.722 -4.058 14.908 1.00 98.31 124 ALA A O 1
ATOM 982 N N . VAL A 1 125 ? -1.481 -4.878 13.224 1.00 98.06 125 VAL A N 1
ATOM 983 C CA . VAL A 1 125 ? -2.263 -6.112 13.027 1.00 98.06 125 VAL A CA 1
ATOM 984 C C . VAL A 1 125 ? -2.126 -7.055 14.223 1.00 98.06 125 VAL A C 1
ATOM 986 O O . VAL A 1 125 ? -3.130 -7.562 14.727 1.00 98.06 125 VAL A O 1
ATOM 989 N N . GLY A 1 126 ? -0.902 -7.241 14.725 1.00 98.12 126 GLY A N 1
ATOM 990 C CA . GLY A 1 126 ? -0.601 -8.109 15.863 1.00 98.12 126 GLY A CA 1
ATOM 991 C C . GLY A 1 126 ? -1.286 -7.677 17.159 1.00 98.12 126 GLY A C 1
ATOM 992 O O . GLY A 1 126 ? -1.545 -8.519 18.012 1.00 98.12 126 GLY A O 1
ATOM 993 N N . THR A 1 127 ? -1.645 -6.395 17.292 1.00 98.50 127 THR A N 1
ATOM 994 C CA . THR A 1 127 ? -2.428 -5.875 18.428 1.00 98.50 127 THR A CA 1
ATOM 995 C C . THR A 1 127 ? -3.912 -5.679 18.113 1.00 98.50 127 THR A C 1
ATOM 997 O O . THR A 1 127 ? -4.747 -5.881 18.997 1.00 98.50 127 THR A O 1
ATOM 1000 N N . LEU A 1 128 ? -4.277 -5.380 16.861 1.00 98.00 128 LEU A N 1
ATOM 1001 C CA . LEU A 1 128 ? -5.672 -5.252 16.426 1.00 98.00 128 LEU A CA 1
ATOM 1002 C C . LEU A 1 128 ? -6.427 -6.577 16.535 1.00 98.00 128 LEU A C 1
ATOM 1004 O O . LEU A 1 128 ? -7.555 -6.597 17.023 1.00 98.00 128 LEU A O 1
ATOM 1008 N N . ILE A 1 129 ? -5.818 -7.684 16.099 1.00 97.62 129 ILE A N 1
ATOM 1009 C CA . ILE A 1 129 ? -6.437 -9.014 16.160 1.00 97.62 129 ILE A CA 1
ATOM 1010 C C . ILE A 1 129 ? -6.821 -9.382 17.604 1.00 97.62 129 ILE A C 1
ATOM 1012 O O . ILE A 1 129 ? -8.007 -9.627 17.844 1.00 97.62 129 ILE A O 1
ATOM 1016 N N . PRO A 1 130 ? -5.900 -9.389 18.592 1.00 98.12 130 PRO A N 1
ATOM 1017 C CA . PRO A 1 130 ? -6.270 -9.701 19.969 1.00 98.12 130 PRO A CA 1
ATOM 1018 C C . PRO A 1 130 ? -7.219 -8.658 20.571 1.00 98.12 130 PRO A C 1
ATOM 1020 O O . PRO A 1 130 ? -8.127 -9.044 21.304 1.00 98.12 130 PRO A O 1
ATOM 1023 N N . HIS A 1 131 ? -7.091 -7.367 20.229 1.00 97.12 131 HIS A N 1
ATOM 1024 C CA . HIS A 1 131 ? -8.058 -6.344 20.643 1.00 97.12 131 HIS A CA 1
ATOM 1025 C C . HIS A 1 131 ? -9.484 -6.704 20.184 1.00 97.12 131 HIS A C 1
ATOM 1027 O O . HIS A 1 131 ? -10.404 -6.754 21.000 1.00 97.12 131 HIS A O 1
ATOM 1033 N N . MET A 1 132 ? -9.663 -7.051 18.906 1.00 95.00 132 MET A N 1
ATOM 1034 C CA . MET A 1 132 ? -10.952 -7.469 18.345 1.00 95.00 132 MET A CA 1
ATOM 1035 C C . MET A 1 132 ? -11.478 -8.758 18.980 1.00 95.00 132 MET A C 1
ATOM 1037 O O . MET A 1 132 ? -12.650 -8.819 19.354 1.00 95.00 132 MET A O 1
ATOM 1041 N N . VAL A 1 133 ? -10.628 -9.773 19.156 1.00 95.62 133 VAL A N 1
ATOM 1042 C CA . VAL A 1 133 ? -11.019 -11.040 19.796 1.00 95.62 133 VAL A CA 1
ATOM 1043 C C . VAL A 1 133 ? -11.525 -10.797 21.217 1.00 95.62 133 VAL A C 1
ATOM 1045 O O . VAL A 1 133 ? -12.599 -11.284 21.571 1.00 95.62 133 VAL A O 1
ATOM 1048 N N . LEU A 1 134 ? -10.805 -10.011 22.021 1.00 95.62 134 LEU A N 1
ATOM 1049 C CA . LEU A 1 134 ? -11.203 -9.719 23.399 1.00 95.62 134 LEU A CA 1
ATOM 1050 C C . LEU A 1 134 ? -12.504 -8.914 23.471 1.00 95.62 134 LEU A C 1
ATOM 1052 O O . LEU A 1 134 ? -13.357 -9.231 24.301 1.00 95.62 134 LEU A O 1
ATOM 1056 N N . VAL A 1 135 ? -12.703 -7.937 22.579 1.00 92.56 135 VAL A N 1
ATOM 1057 C CA . VAL A 1 135 ? -13.976 -7.202 22.475 1.00 92.56 135 VAL A CA 1
ATOM 1058 C C . VAL A 1 135 ? -15.126 -8.162 22.157 1.00 92.56 135 VAL A C 1
ATOM 1060 O O . VAL A 1 135 ? -16.166 -8.112 22.811 1.00 92.56 135 VAL A O 1
ATOM 1063 N N . ILE A 1 136 ? -14.944 -9.084 21.207 1.00 91.69 136 ILE A N 1
ATOM 1064 C CA . ILE A 1 136 ? -15.975 -10.063 20.830 1.00 91.69 136 ILE A CA 1
ATOM 1065 C C . ILE A 1 136 ? -16.277 -11.025 21.984 1.00 91.69 136 ILE A C 1
ATOM 1067 O O . ILE A 1 136 ? -17.446 -11.293 22.263 1.00 91.69 136 ILE A O 1
ATOM 1071 N N . VAL A 1 137 ? -15.251 -11.539 22.669 1.00 92.62 137 VAL A N 1
ATOM 1072 C CA . VAL A 1 137 ? -15.419 -12.422 23.835 1.00 92.62 137 VAL A CA 1
ATOM 1073 C C . VAL A 1 137 ? -16.178 -11.703 24.946 1.00 92.62 137 VAL A C 1
ATOM 1075 O O . VAL A 1 137 ? -17.121 -12.270 25.499 1.00 92.62 137 VAL A O 1
ATOM 1078 N N . HIS A 1 138 ? -15.816 -10.454 25.241 1.00 89.38 138 HIS A N 1
ATOM 1079 C CA . HIS A 1 138 ? -16.503 -9.645 26.240 1.00 89.38 138 HIS A CA 1
ATOM 1080 C C . HIS A 1 138 ? -17.975 -9.423 25.860 1.00 89.38 138 HIS A C 1
ATOM 1082 O O . HIS A 1 138 ? -18.863 -9.743 26.642 1.00 89.38 138 HIS A O 1
ATOM 1088 N N . MET A 1 139 ? -18.261 -9.018 24.620 1.00 86.31 139 MET A N 1
ATOM 1089 C CA . MET A 1 139 ? -19.638 -8.821 24.148 1.00 86.31 139 MET A CA 1
ATOM 1090 C C . MET A 1 139 ? -20.490 -10.096 24.183 1.00 86.31 139 MET A C 1
ATOM 1092 O O . MET A 1 139 ? -21.680 -10.032 24.493 1.00 86.31 139 MET A O 1
ATOM 1096 N N . ARG A 1 140 ? -19.900 -11.258 23.869 1.00 87.00 140 ARG A N 1
ATOM 1097 C CA . ARG A 1 140 ? -20.591 -12.554 23.960 1.00 87.00 140 ARG A CA 1
ATOM 1098 C C . ARG A 1 140 ? -20.946 -12.905 25.4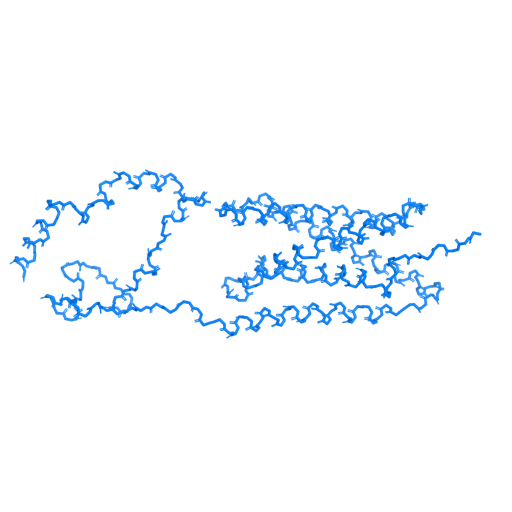03 1.00 87.00 140 ARG A C 1
ATOM 1100 O O . ARG A 1 140 ? -22.043 -13.404 25.636 1.00 87.00 140 ARG A O 1
ATOM 1107 N N . ARG A 1 141 ? -20.048 -12.628 26.357 1.00 87.94 141 ARG A N 1
ATOM 1108 C CA . ARG A 1 141 ? -20.306 -12.828 27.795 1.00 87.94 141 ARG A CA 1
ATOM 1109 C C . ARG A 1 141 ? -21.441 -11.935 28.292 1.00 87.94 141 ARG A C 1
ATOM 1111 O O . ARG A 1 141 ? -22.328 -12.427 28.976 1.00 87.94 141 ARG A O 1
ATOM 1118 N N . GLU A 1 142 ? -21.469 -10.683 27.845 1.00 85.12 142 GLU A N 1
ATOM 1119 C CA . GLU A 1 142 ? -22.532 -9.716 28.157 1.00 85.12 142 GLU A CA 1
ATOM 1120 C C . GLU A 1 142 ? -23.832 -9.943 27.350 1.00 85.12 142 GLU A C 1
ATOM 1122 O O . GLU A 1 142 ? -24.778 -9.166 27.453 1.00 85.12 142 GLU A O 1
ATOM 1127 N N . LYS A 1 143 ? -23.901 -10.994 26.512 1.00 81.12 143 LYS A N 1
ATOM 1128 C CA . LYS A 1 143 ? -25.038 -11.326 25.624 1.00 81.12 143 LYS A CA 1
ATOM 1129 C C . LYS A 1 143 ? -25.488 -10.175 24.709 1.00 81.12 143 LYS A C 1
ATOM 1131 O O . LYS A 1 143 ? -26.622 -10.149 24.233 1.00 81.12 143 LYS A O 1
ATOM 1136 N N . VAL A 1 144 ? -24.581 -9.256 24.381 1.00 72.25 144 VAL A N 1
ATOM 1137 C CA . VAL A 1 144 ? -24.826 -8.152 23.445 1.00 72.25 144 VAL A CA 1
ATOM 1138 C C . VAL A 1 144 ? -24.552 -8.655 22.026 1.00 72.25 144 VAL A C 1
ATOM 1140 O O . VAL A 1 144 ? -23.488 -8.428 21.445 1.00 72.25 144 VAL A O 1
ATOM 1143 N N . VAL A 1 145 ? -25.502 -9.408 21.464 1.00 58.91 145 VAL A N 1
ATOM 1144 C CA . VAL A 1 145 ? -25.353 -10.037 20.141 1.00 58.91 145 VAL A CA 1
ATOM 1145 C C . VAL A 1 145 ? -25.587 -9.002 19.036 1.00 58.91 145 VAL A C 1
ATOM 1147 O O . VAL A 1 145 ? -26.692 -8.815 18.537 1.00 58.91 145 VAL A O 1
ATOM 1150 N N . ARG A 1 146 ? -24.524 -8.291 18.652 1.00 66.94 146 ARG A N 1
ATOM 1151 C CA . ARG A 1 146 ? -24.491 -7.461 17.435 1.00 66.94 146 ARG A CA 1
ATOM 1152 C C . ARG A 1 146 ? -24.105 -8.322 16.221 1.00 66.94 146 ARG A C 1
ATOM 1154 O O . ARG A 1 146 ? -23.497 -9.376 16.411 1.00 66.94 146 ARG A O 1
ATOM 1161 N N . PRO A 1 147 ? -24.406 -7.909 14.972 1.00 79.44 147 PRO A N 1
ATOM 1162 C CA . PRO A 1 147 ? -24.166 -8.713 13.767 1.00 79.44 147 PRO A CA 1
ATOM 1163 C C . PRO A 1 147 ? -22.677 -8.757 13.358 1.00 79.44 147 PRO A C 1
ATOM 1165 O O . PRO A 1 147 ? -22.314 -8.453 12.224 1.00 79.44 147 PRO A O 1
ATOM 1168 N N . VAL A 1 148 ? -21.802 -9.163 14.281 1.00 87.62 148 VAL A N 1
ATOM 1169 C CA . VAL A 1 148 ? -20.344 -9.267 14.112 1.00 87.62 148 VAL A CA 1
ATOM 1170 C C . VAL A 1 148 ? -19.981 -10.187 12.939 1.00 87.62 148 VAL A C 1
ATOM 1172 O O . VAL A 1 148 ? -19.090 -9.871 12.160 1.00 87.62 148 VAL A O 1
ATOM 1175 N N . GLY A 1 149 ? -20.709 -11.295 12.750 1.00 88.81 149 GLY A N 1
ATOM 1176 C CA . GLY A 1 149 ? -20.474 -12.205 11.622 1.00 88.81 149 GLY A CA 1
ATOM 1177 C C . GLY A 1 149 ? -20.699 -11.538 10.261 1.00 88.81 149 GLY A C 1
ATOM 1178 O O . GLY A 1 149 ? -19.854 -11.636 9.376 1.00 88.81 149 GLY A O 1
ATOM 1179 N N . ARG A 1 150 ? -21.798 -10.782 10.115 1.00 91.12 150 ARG A N 1
ATOM 1180 C CA . ARG A 1 150 ? -22.095 -10.029 8.885 1.00 91.12 150 ARG A CA 1
ATOM 1181 C C . ARG A 1 150 ? -21.050 -8.945 8.626 1.00 91.12 150 ARG A C 1
ATOM 1183 O O . ARG A 1 150 ? -20.697 -8.721 7.474 1.00 91.12 150 ARG A O 1
ATOM 1190 N N . PHE A 1 151 ? -20.555 -8.300 9.681 1.00 92.81 151 PHE A N 1
ATOM 1191 C CA . PHE A 1 151 ? -19.481 -7.316 9.583 1.00 92.81 151 PHE A CA 1
ATOM 1192 C C . PHE A 1 151 ? -18.208 -7.915 8.969 1.00 92.81 151 PHE A C 1
ATOM 1194 O O . PHE A 1 151 ? -17.715 -7.387 7.973 1.00 92.81 151 PHE A O 1
ATOM 1201 N N . PHE A 1 152 ? -17.715 -9.039 9.504 1.00 94.19 152 PHE A N 1
ATOM 1202 C CA . PHE A 1 152 ? -16.513 -9.686 8.969 1.00 94.19 152 PHE A CA 1
ATOM 1203 C C . PHE A 1 152 ? -16.733 -10.235 7.563 1.00 94.19 152 PHE A C 1
ATOM 1205 O O . PHE A 1 152 ? -15.892 -10.011 6.701 1.00 94.19 152 PHE A O 1
ATOM 1212 N N . LEU A 1 153 ? -17.883 -10.863 7.297 1.00 95.38 153 LEU A N 1
ATOM 1213 C CA . LEU A 1 153 ? -18.214 -11.352 5.958 1.00 95.38 153 LEU A CA 1
ATOM 1214 C C . LEU A 1 153 ? -18.167 -10.226 4.916 1.00 95.38 153 LEU A C 1
ATOM 1216 O O . LEU A 1 153 ? -17.604 -10.412 3.843 1.00 95.38 153 LEU A O 1
ATOM 1220 N N . GLN A 1 154 ? -18.728 -9.055 5.231 1.00 95.38 154 GLN A N 1
ATOM 1221 C CA . GLN A 1 154 ? -18.717 -7.906 4.324 1.00 95.38 154 GLN A CA 1
ATOM 1222 C C . GLN A 1 154 ? -17.307 -7.363 4.091 1.00 95.38 154 GLN A C 1
ATOM 1224 O O . GLN A 1 154 ? -16.955 -7.099 2.944 1.00 95.38 154 GLN A O 1
ATOM 1229 N N . ALA A 1 155 ? -16.499 -7.224 5.147 1.00 96.19 155 ALA A N 1
ATOM 1230 C CA . ALA A 1 155 ? -15.120 -6.764 5.010 1.00 96.19 155 ALA A CA 1
ATOM 1231 C C . ALA A 1 155 ? -14.276 -7.749 4.186 1.00 96.19 155 ALA A C 1
ATOM 1233 O O . ALA A 1 155 ? -13.590 -7.341 3.253 1.00 96.19 155 ALA A O 1
ATOM 1234 N N . THR A 1 156 ? -14.387 -9.053 4.462 1.00 97.69 156 THR A N 1
ATOM 1235 C CA . THR A 1 156 ? -13.699 -10.098 3.696 1.00 97.69 156 THR A CA 1
ATOM 1236 C C . THR A 1 156 ? -14.155 -10.122 2.241 1.00 97.69 156 THR A C 1
ATOM 1238 O O . THR A 1 156 ? -13.309 -10.151 1.353 1.00 97.69 156 THR A O 1
ATOM 1241 N N . ALA A 1 157 ? -15.461 -10.058 1.969 1.00 98.25 157 ALA A N 1
ATOM 1242 C CA . ALA A 1 157 ? -15.981 -10.031 0.603 1.00 98.25 157 ALA A CA 1
ATOM 1243 C C . ALA A 1 157 ? -15.479 -8.805 -0.177 1.00 98.25 157 ALA A C 1
ATOM 1245 O O . ALA A 1 157 ? -15.064 -8.938 -1.326 1.00 98.25 157 ALA A O 1
ATOM 1246 N N . ALA A 1 158 ? -15.454 -7.627 0.452 1.00 97.81 158 ALA A N 1
ATOM 1247 C CA . ALA A 1 158 ? -14.930 -6.413 -0.167 1.00 97.81 158 ALA A CA 1
ATOM 1248 C C . ALA A 1 158 ? -13.412 -6.494 -0.416 1.00 97.81 158 ALA A C 1
ATOM 1250 O O . ALA A 1 158 ? -12.945 -6.104 -1.485 1.00 97.81 158 ALA A O 1
ATOM 1251 N N . THR A 1 159 ? -12.638 -7.061 0.516 1.00 98.38 159 THR A N 1
ATOM 1252 C CA . THR A 1 159 ? -11.210 -7.330 0.293 1.00 98.38 159 THR A CA 1
ATOM 1253 C C . THR A 1 159 ? -10.991 -8.303 -0.864 1.00 98.38 159 THR A C 1
ATOM 1255 O O . THR A 1 159 ? -10.151 -8.038 -1.720 1.00 98.38 159 THR A O 1
ATOM 1258 N N . LEU A 1 160 ? -11.754 -9.399 -0.929 1.00 98.50 160 LEU A N 1
ATOM 1259 C CA . LEU A 1 160 ? -11.662 -10.368 -2.023 1.00 98.50 160 LEU A CA 1
ATOM 1260 C C . LEU A 1 160 ? -12.030 -9.742 -3.370 1.00 98.50 160 LEU A C 1
ATOM 1262 O O . LEU A 1 160 ? -11.368 -10.036 -4.358 1.00 98.50 160 LEU A O 1
ATOM 1266 N N . ALA A 1 161 ? -13.016 -8.842 -3.412 1.00 98.44 161 ALA A N 1
ATOM 1267 C CA . ALA A 1 161 ? -13.334 -8.083 -4.619 1.00 98.44 161 ALA A CA 1
ATOM 1268 C C . ALA A 1 161 ? -12.152 -7.206 -5.072 1.00 98.44 161 ALA A C 1
ATOM 1270 O O . ALA A 1 161 ? -11.833 -7.171 -6.258 1.00 98.44 161 ALA A O 1
ATOM 1271 N N . GLY A 1 162 ? -11.450 -6.556 -4.137 1.00 98.00 162 GLY A N 1
ATOM 1272 C CA . GLY A 1 162 ? -10.226 -5.809 -4.440 1.00 98.00 162 GLY A CA 1
ATOM 1273 C C . GLY A 1 162 ? -9.092 -6.698 -4.967 1.00 98.00 162 GLY A C 1
ATOM 1274 O O . GLY A 1 162 ? -8.422 -6.337 -5.930 1.00 98.00 162 GLY A O 1
ATOM 1275 N N . VAL A 1 163 ? -8.896 -7.886 -4.384 1.00 98.19 163 VAL A N 1
ATOM 1276 C CA . VAL A 1 163 ? -7.905 -8.863 -4.874 1.00 98.19 163 VAL A CA 1
ATOM 1277 C C . VAL A 1 163 ? -8.295 -9.405 -6.253 1.00 98.19 163 VAL A C 1
ATOM 1279 O O . VAL A 1 163 ? -7.443 -9.535 -7.128 1.00 98.19 163 VAL A O 1
ATOM 1282 N N . ALA A 1 164 ? -9.582 -9.663 -6.489 1.00 98.31 164 ALA A N 1
ATOM 1283 C CA . ALA A 1 164 ? -10.085 -10.067 -7.796 1.00 98.31 164 ALA A CA 1
ATOM 1284 C C . ALA A 1 164 ? -9.852 -8.978 -8.852 1.00 98.31 164 ALA A C 1
ATOM 1286 O O . ALA A 1 164 ? -9.472 -9.304 -9.970 1.00 98.31 164 ALA A O 1
ATOM 1287 N N . ALA A 1 165 ? -9.991 -7.693 -8.502 1.00 98.25 165 ALA A N 1
ATOM 1288 C CA . ALA A 1 165 ? -9.656 -6.596 -9.408 1.00 98.25 165 ALA A CA 1
ATOM 1289 C C . ALA A 1 165 ? -8.173 -6.616 -9.820 1.00 98.25 165 ALA A C 1
ATOM 1291 O O . ALA A 1 165 ? -7.878 -6.440 -10.999 1.00 98.25 165 ALA A O 1
ATOM 1292 N N . ILE A 1 166 ? -7.248 -6.913 -8.895 1.00 98.19 166 ILE A N 1
ATOM 1293 C CA . ILE A 1 166 ? -5.824 -7.112 -9.228 1.00 98.19 166 ILE A CA 1
ATOM 1294 C C . ILE A 1 166 ? -5.667 -8.263 -10.230 1.00 98.19 166 ILE A C 1
ATOM 1296 O O . ILE A 1 166 ? -4.970 -8.112 -11.232 1.00 98.19 166 ILE A O 1
ATOM 1300 N N . ALA A 1 167 ? -6.330 -9.399 -9.996 1.00 97.44 167 ALA A N 1
ATOM 1301 C CA . ALA A 1 167 ? -6.263 -10.553 -10.892 1.00 97.44 167 ALA A CA 1
ATOM 1302 C C . ALA A 1 167 ? -6.832 -10.246 -12.289 1.00 97.44 167 ALA A C 1
ATOM 1304 O O . ALA A 1 167 ? -6.230 -10.627 -13.289 1.00 97.44 167 ALA A O 1
ATOM 1305 N N . VAL A 1 168 ? -7.945 -9.512 -12.368 1.00 98.12 168 VAL A N 1
ATOM 1306 C CA . VAL A 1 168 ? -8.541 -9.067 -13.637 1.00 98.12 168 VAL A CA 1
ATOM 1307 C C . VAL A 1 168 ? -7.593 -8.132 -14.383 1.00 98.12 168 VAL A C 1
ATOM 1309 O O . VAL A 1 168 ? -7.321 -8.370 -15.553 1.00 98.12 168 VAL A O 1
ATOM 1312 N N . LEU A 1 169 ? -7.041 -7.112 -13.718 1.00 96.75 169 LEU A N 1
ATOM 1313 C CA . LEU A 1 169 ? -6.071 -6.197 -14.334 1.00 96.75 169 LEU A CA 1
ATOM 1314 C C . LEU A 1 169 ? -4.832 -6.940 -14.834 1.00 96.75 169 LEU A C 1
ATOM 1316 O O . LEU A 1 169 ? -4.353 -6.677 -15.930 1.00 96.75 169 LEU A O 1
ATOM 1320 N N . THR A 1 170 ? -4.361 -7.915 -14.059 1.00 95.44 170 THR A N 1
ATOM 1321 C CA . THR A 1 170 ? -3.244 -8.785 -14.439 1.00 95.44 170 THR A CA 1
ATOM 1322 C C . THR A 1 170 ? -3.561 -9.599 -15.686 1.00 95.44 170 THR A C 1
ATOM 1324 O O . THR A 1 170 ? -2.737 -9.672 -16.585 1.00 95.44 170 THR A O 1
ATOM 1327 N N . PHE A 1 171 ? -4.749 -10.201 -15.747 1.00 95.88 171 PHE A N 1
ATOM 1328 C CA . PHE A 1 171 ? -5.171 -11.033 -16.873 1.00 95.88 171 PHE A CA 1
ATOM 1329 C C . PHE A 1 171 ? -5.415 -10.220 -18.151 1.00 95.88 171 PHE A C 1
ATOM 1331 O O . PHE A 1 171 ? -5.144 -10.699 -19.246 1.00 95.88 171 PHE A O 1
ATOM 1338 N N . LEU A 1 172 ? -5.925 -8.993 -18.016 1.00 95.25 172 LEU A N 1
ATOM 1339 C CA . LEU A 1 172 ? -6.178 -8.091 -19.142 1.00 95.25 172 LEU A CA 1
ATOM 1340 C C . LEU A 1 172 ? -4.912 -7.381 -19.642 1.00 95.25 172 LEU A C 1
ATOM 1342 O O . LEU A 1 172 ? -4.922 -6.823 -20.737 1.00 95.25 172 LEU A O 1
ATOM 1346 N N . TYR A 1 173 ? -3.841 -7.363 -18.849 1.00 92.06 173 TYR A N 1
ATOM 1347 C CA . TYR A 1 173 ? -2.590 -6.717 -19.219 1.00 92.06 173 TYR A CA 1
ATOM 1348 C C . TYR A 1 173 ? -1.767 -7.617 -20.147 1.00 92.06 173 TYR A C 1
ATOM 1350 O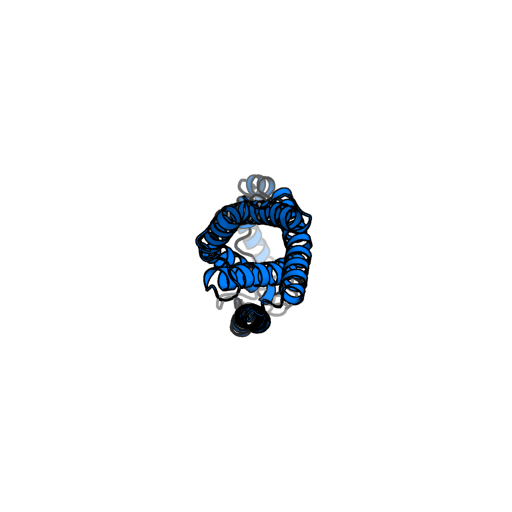 O . TYR A 1 173 ? -1.215 -8.627 -19.720 1.00 92.06 173 TYR A O 1
ATOM 1358 N N . SER A 1 174 ? -1.648 -7.224 -21.417 1.00 85.12 174 SER A N 1
ATOM 1359 C CA . SER A 1 174 ? -0.873 -7.945 -22.439 1.00 85.12 174 SER A CA 1
ATOM 1360 C C . SER A 1 174 ? 0.637 -7.684 -22.382 1.00 85.12 174 SER A C 1
ATOM 1362 O O . SER A 1 174 ? 1.391 -8.301 -23.128 1.00 85.12 174 SER A O 1
ATOM 1364 N N . GLY A 1 175 ? 1.099 -6.781 -21.510 1.00 85.31 175 GLY A N 1
ATOM 1365 C CA . GLY A 1 175 ? 2.486 -6.323 -21.521 1.00 85.31 175 GLY A CA 1
ATOM 1366 C C . GLY A 1 175 ? 2.776 -5.304 -22.624 1.00 85.31 175 GLY A C 1
ATOM 1367 O O . GLY A 1 175 ? 1.925 -4.977 -23.453 1.00 85.31 175 GLY A O 1
ATOM 1368 N N . THR A 1 176 ? 4.002 -4.783 -22.614 1.00 84.62 176 THR A N 1
ATOM 1369 C CA . THR A 1 176 ? 4.539 -4.006 -23.736 1.00 84.62 176 THR A CA 1
ATOM 1370 C C . THR A 1 176 ? 5.032 -4.972 -24.806 1.00 84.62 176 THR A C 1
ATOM 1372 O O . THR A 1 176 ? 5.959 -5.742 -24.560 1.00 84.62 176 THR A O 1
ATOM 1375 N N . GLU A 1 177 ? 4.446 -4.911 -25.998 1.00 87.19 177 GLU A N 1
ATOM 1376 C CA . GLU A 1 177 ? 4.948 -5.654 -27.153 1.00 87.19 177 GLU A CA 1
ATOM 1377 C C . GLU A 1 177 ? 6.147 -4.923 -27.777 1.00 87.19 177 GLU A C 1
ATOM 1379 O O . GLU A 1 177 ? 6.069 -3.753 -28.179 1.00 87.19 177 GLU A O 1
ATOM 1384 N N . TYR A 1 178 ? 7.276 -5.626 -27.830 1.00 88.50 178 TYR A N 1
ATOM 1385 C CA . TYR A 1 178 ? 8.510 -5.171 -28.462 1.00 88.50 178 TYR A CA 1
ATOM 1386 C C . TYR A 1 178 ? 8.618 -5.761 -29.868 1.00 88.50 178 TYR A C 1
ATOM 1388 O O . TYR A 1 178 ? 8.443 -6.965 -30.056 1.00 88.50 178 TYR A O 1
ATOM 1396 N N . VAL A 1 179 ? 8.931 -4.913 -30.848 1.00 90.12 179 VAL A N 1
ATOM 1397 C CA . VAL A 1 179 ? 9.104 -5.301 -32.250 1.00 90.12 179 VAL A CA 1
ATOM 1398 C C . VAL A 1 179 ? 10.582 -5.598 -32.482 1.00 90.12 179 VAL A C 1
ATOM 1400 O O . VAL A 1 179 ? 11.389 -4.712 -32.749 1.00 90.12 179 VAL A O 1
ATOM 1403 N N . ASN A 1 180 ? 10.943 -6.868 -32.327 1.00 91.56 180 ASN A N 1
ATOM 1404 C CA . ASN A 1 180 ? 12.314 -7.369 -32.453 1.00 91.56 180 ASN A CA 1
ATOM 1405 C C . ASN A 1 180 ? 12.647 -7.729 -33.911 1.00 91.56 180 ASN A C 1
ATOM 1407 O O . ASN A 1 180 ? 13.056 -8.849 -34.215 1.00 91.56 180 ASN A O 1
ATOM 1411 N N . GLU A 1 181 ? 12.429 -6.782 -34.820 1.00 91.56 181 GLU A N 1
ATOM 1412 C CA . GLU A 1 181 ? 12.641 -6.948 -36.260 1.00 91.56 181 GLU A CA 1
ATOM 1413 C C . GLU A 1 181 ? 13.706 -5.974 -36.763 1.00 91.56 181 GLU A C 1
ATOM 1415 O O . GLU A 1 181 ? 13.867 -4.870 -36.236 1.00 91.56 181 GLU A O 1
ATOM 1420 N N . PHE A 1 182 ? 14.459 -6.387 -37.783 1.00 90.94 182 PHE A N 1
ATOM 1421 C CA . PHE A 1 182 ? 15.367 -5.471 -38.462 1.00 90.94 182 PHE A CA 1
ATOM 1422 C C . PHE A 1 182 ? 14.554 -4.416 -39.231 1.00 90.94 182 PHE A C 1
ATOM 1424 O O . PHE A 1 182 ? 13.534 -4.763 -39.831 1.00 90.94 182 PHE A O 1
ATOM 1431 N N . PRO A 1 183 ? 14.994 -3.146 -39.255 1.00 89.31 183 PRO A N 1
ATOM 1432 C CA . PRO A 1 183 ? 14.422 -2.137 -40.140 1.00 89.31 183 PRO A CA 1
ATOM 1433 C C . PRO A 1 183 ? 14.396 -2.609 -41.600 1.00 89.31 183 PRO A C 1
ATOM 1435 O O . PRO A 1 183 ? 15.274 -3.356 -42.032 1.00 89.31 183 PRO A O 1
ATOM 1438 N N . ALA A 1 184 ? 13.415 -2.153 -42.381 1.00 90.69 184 ALA A N 1
ATOM 1439 C CA . ALA A 1 184 ? 13.269 -2.561 -43.783 1.00 90.69 184 ALA A CA 1
ATOM 1440 C C . ALA A 1 184 ? 14.471 -2.163 -44.663 1.00 90.69 184 ALA A C 1
ATOM 1442 O O . ALA A 1 184 ? 14.706 -2.772 -45.703 1.00 90.69 184 ALA A O 1
ATOM 1443 N N . ASP A 1 185 ? 15.225 -1.148 -44.245 1.00 89.19 185 ASP A N 1
ATOM 1444 C CA . ASP A 1 185 ? 16.446 -0.649 -44.875 1.00 89.19 185 ASP A CA 1
ATOM 1445 C C . ASP A 1 185 ? 17.735 -1.263 -44.291 1.00 89.19 185 ASP A C 1
ATOM 1447 O O . ASP A 1 185 ? 18.842 -0.864 -44.661 1.00 89.19 185 ASP A O 1
ATOM 1451 N N . TYR A 1 186 ? 17.627 -2.257 -43.404 1.00 90.00 186 TYR A N 1
ATOM 1452 C CA . TYR A 1 186 ? 18.790 -2.941 -42.849 1.00 90.00 186 TYR A CA 1
ATOM 1453 C C . TYR A 1 186 ? 19.513 -3.776 -43.912 1.00 90.00 186 TYR A C 1
ATOM 1455 O O . TYR A 1 186 ? 18.918 -4.615 -44.588 1.00 90.00 186 TYR A O 1
ATOM 1463 N N . THR A 1 187 ? 20.826 -3.578 -44.034 1.00 88.88 187 THR A N 1
ATOM 1464 C CA . THR A 1 187 ? 21.644 -4.257 -45.047 1.00 88.88 187 THR A CA 1
ATOM 1465 C C . THR A 1 187 ? 22.499 -5.356 -44.420 1.00 88.88 187 THR A C 1
ATOM 1467 O O . THR A 1 187 ? 23.347 -5.095 -43.569 1.00 88.88 187 THR A O 1
ATOM 1470 N N . PHE A 1 188 ? 22.330 -6.591 -44.891 1.00 90.31 188 PHE A N 1
ATOM 1471 C CA . PHE A 1 188 ? 23.108 -7.756 -44.454 1.00 90.31 188 PHE A CA 1
ATOM 1472 C C . PHE A 1 188 ? 24.407 -7.888 -45.256 1.00 90.31 188 PHE A C 1
ATOM 1474 O O . PHE A 1 188 ? 24.575 -8.832 -46.026 1.00 90.31 188 PHE A O 1
ATOM 1481 N N . VAL A 1 189 ? 25.324 -6.930 -45.085 1.00 87.19 189 VAL A N 1
ATOM 1482 C CA . VAL A 1 189 ? 26.587 -6.844 -45.852 1.00 87.19 189 VAL A CA 1
ATOM 1483 C C . VAL A 1 189 ? 27.385 -8.159 -45.818 1.00 87.19 189 VAL A C 1
ATOM 1485 O O . VAL A 1 189 ? 27.980 -8.547 -46.816 1.00 87.19 189 VAL A O 1
ATOM 1488 N N . TYR A 1 190 ? 27.328 -8.886 -44.699 1.00 85.62 190 TYR A N 1
ATOM 1489 C CA . TYR A 1 190 ? 28.081 -10.122 -44.455 1.00 85.62 190 TYR A CA 1
ATOM 1490 C C . TYR A 1 190 ? 27.218 -11.395 -44.451 1.00 85.62 190 TYR A C 1
ATOM 1492 O O . TYR A 1 190 ? 27.663 -12.431 -43.955 1.00 85.62 190 TYR A O 1
ATOM 1500 N N . GLY A 1 191 ? 25.991 -11.323 -44.974 1.00 87.56 191 GLY A N 1
ATOM 1501 C CA . GLY A 1 191 ? 25.039 -12.435 -44.983 1.00 87.56 191 GLY A CA 1
ATOM 1502 C C . GLY A 1 191 ? 24.003 -12.374 -43.857 1.00 87.56 191 GLY A C 1
ATOM 1503 O O . GLY A 1 191 ? 24.232 -11.824 -42.778 1.00 87.56 191 GLY A O 1
ATOM 1504 N N . ALA A 1 192 ? 22.821 -12.934 -44.126 1.00 88.38 192 ALA A N 1
ATOM 1505 C CA . ALA A 1 192 ? 21.686 -12.925 -43.199 1.00 88.38 192 ALA A CA 1
ATOM 1506 C C . ALA A 1 192 ? 21.915 -13.786 -41.942 1.00 88.38 192 ALA A C 1
ATOM 1508 O O . ALA A 1 192 ? 21.294 -13.552 -40.909 1.00 88.38 192 ALA A O 1
ATOM 1509 N N . ASP A 1 193 ? 22.824 -14.757 -42.014 1.00 88.31 193 ASP A N 1
ATOM 1510 C CA . ASP A 1 193 ? 23.277 -15.596 -40.902 1.00 88.31 193 ASP A CA 1
ATOM 1511 C C . ASP A 1 193 ? 24.255 -14.871 -39.960 1.00 88.31 193 ASP A C 1
ATOM 1513 O O . ASP A 1 193 ? 24.500 -15.327 -38.842 1.00 88.31 193 ASP A O 1
ATOM 1517 N N . ARG A 1 194 ? 24.793 -13.718 -40.382 1.00 87.94 194 ARG A N 1
ATOM 1518 C CA . ARG A 1 194 ? 25.736 -12.896 -39.611 1.00 87.94 194 ARG A CA 1
ATOM 1519 C C . ARG A 1 194 ? 25.303 -11.427 -39.595 1.00 87.94 194 ARG A C 1
ATOM 1521 O O . ARG A 1 194 ? 26.063 -10.555 -40.020 1.00 87.94 194 ARG A O 1
ATOM 1528 N N . PRO A 1 195 ? 24.110 -11.118 -39.058 1.00 89.00 195 PRO A N 1
ATOM 1529 C CA . PRO A 1 195 ? 23.488 -9.810 -39.232 1.00 89.00 195 PRO A CA 1
ATOM 1530 C C . PRO A 1 195 ? 24.270 -8.654 -38.606 1.00 89.00 195 PRO A C 1
ATOM 1532 O O . PRO A 1 195 ? 24.140 -7.530 -39.071 1.00 89.00 195 PRO A O 1
ATOM 1535 N N . PHE A 1 196 ? 25.093 -8.912 -37.586 1.00 89.81 196 PHE A N 1
ATOM 1536 C CA . PHE A 1 196 ? 25.877 -7.889 -36.884 1.00 89.81 196 PHE A CA 1
ATOM 1537 C C . PHE A 1 196 ? 27.362 -7.860 -37.280 1.00 89.81 196 PHE A C 1
ATOM 1539 O O . PHE A 1 196 ? 28.135 -7.105 -36.683 1.00 89.81 196 PHE A O 1
ATOM 1546 N N . ALA A 1 197 ? 27.799 -8.677 -38.243 1.00 85.62 197 ALA A N 1
ATOM 1547 C CA . ALA A 1 197 ? 29.193 -8.668 -38.682 1.00 85.62 197 ALA A CA 1
ATOM 1548 C C . ALA A 1 197 ? 29.579 -7.297 -39.291 1.00 85.62 197 ALA A C 1
ATOM 1550 O O . ALA A 1 197 ? 28.722 -6.618 -39.859 1.00 85.62 197 ALA A O 1
ATOM 1551 N N . PRO A 1 198 ? 30.843 -6.850 -39.129 1.00 81.75 198 PRO A N 1
ATOM 1552 C CA . PRO A 1 198 ? 32.004 -7.593 -38.627 1.00 81.75 198 PRO A CA 1
ATOM 1553 C C . PRO A 1 198 ? 32.103 -7.649 -37.094 1.00 81.75 198 PRO A C 1
ATOM 1555 O O . PRO A 1 198 ? 33.042 -8.244 -36.564 1.00 81.75 198 PRO A O 1
ATOM 1558 N N . SER A 1 199 ? 31.155 -7.053 -36.360 1.00 79.50 199 SER A N 1
ATOM 1559 C CA . SER A 1 199 ? 31.134 -7.193 -34.905 1.00 79.50 199 SER A CA 1
ATOM 1560 C C . SER A 1 199 ? 30.875 -8.654 -34.513 1.00 79.50 199 SER A C 1
ATOM 1562 O O . SER A 1 199 ? 30.127 -9.374 -35.174 1.00 79.50 199 SER A O 1
ATOM 1564 N N . LEU A 1 200 ? 31.484 -9.099 -33.413 1.00 82.56 200 LEU A N 1
ATOM 1565 C CA . LEU A 1 200 ? 31.200 -10.408 -32.812 1.00 82.56 200 LEU A CA 1
ATOM 1566 C C . LEU A 1 200 ? 29.923 -10.382 -31.950 1.00 82.56 200 LEU A C 1
ATOM 1568 O O . LEU A 1 200 ? 29.693 -11.293 -31.154 1.00 82.56 200 LEU A O 1
ATOM 1572 N N . ALA A 1 201 ? 29.113 -9.322 -32.060 1.00 83.69 201 ALA A N 1
ATOM 1573 C CA . ALA A 1 201 ? 27.874 -9.199 -31.314 1.00 83.69 201 ALA A CA 1
ATOM 1574 C C . ALA A 1 201 ? 26.858 -10.228 -31.816 1.00 83.69 201 ALA A C 1
ATOM 1576 O O . ALA A 1 201 ? 26.678 -10.434 -33.014 1.00 83.69 201 ALA A O 1
ATOM 1577 N N . THR A 1 202 ? 26.177 -10.869 -30.876 1.00 86.31 202 THR A N 1
ATOM 1578 C CA . THR A 1 202 ? 25.079 -11.791 -31.156 1.00 86.31 202 THR A CA 1
ATOM 1579 C C . THR A 1 202 ? 23.949 -11.509 -30.182 1.00 86.31 202 THR A C 1
ATOM 1581 O O . THR A 1 202 ? 24.170 -11.027 -29.068 1.00 86.31 202 THR A O 1
ATOM 1584 N N . THR A 1 203 ? 22.726 -11.794 -30.605 1.00 88.56 203 THR A N 1
ATOM 1585 C CA . THR A 1 203 ? 21.555 -11.799 -29.730 1.00 88.56 203 THR A CA 1
ATOM 1586 C C . THR A 1 203 ? 21.140 -13.241 -29.477 1.00 88.56 203 THR A C 1
ATOM 1588 O O . THR A 1 203 ? 21.429 -14.130 -30.278 1.00 88.56 203 THR A O 1
ATOM 1591 N N . ALA A 1 204 ? 20.440 -13.494 -28.369 1.00 85.75 204 ALA A N 1
ATOM 1592 C CA . ALA A 1 204 ? 19.982 -14.844 -28.029 1.00 85.75 204 ALA A CA 1
ATOM 1593 C C . ALA A 1 204 ? 19.044 -15.451 -29.093 1.00 85.75 204 ALA A C 1
ATOM 1595 O O . ALA A 1 204 ? 18.930 -16.669 -29.191 1.00 85.75 204 ALA A O 1
ATOM 1596 N N . THR A 1 205 ? 18.380 -14.605 -29.884 1.00 85.88 205 THR A N 1
ATOM 1597 C CA . THR A 1 205 ? 17.486 -15.000 -30.980 1.00 85.88 205 THR A CA 1
ATOM 1598 C C . THR A 1 205 ? 18.157 -14.936 -32.354 1.00 85.88 205 THR A C 1
ATOM 1600 O O . THR A 1 205 ? 17.547 -15.342 -33.337 1.00 85.88 205 THR A O 1
ATOM 1603 N N . GLY A 1 206 ? 19.371 -14.381 -32.452 1.00 85.75 206 GLY A N 1
ATOM 1604 C CA . GLY A 1 206 ? 20.011 -14.018 -33.720 1.00 85.75 206 GLY A CA 1
ATOM 1605 C C . GLY A 1 206 ? 19.371 -12.819 -34.442 1.00 85.75 206 GLY A C 1
ATOM 1606 O O . GLY A 1 206 ? 19.903 -12.382 -35.456 1.00 85.75 206 GLY A O 1
ATOM 1607 N N . GLY A 1 207 ? 18.259 -12.274 -33.933 1.00 87.94 207 GLY A N 1
ATOM 1608 C CA . GLY A 1 207 ? 17.525 -11.147 -34.520 1.00 87.94 207 GLY A CA 1
ATOM 1609 C C . GLY A 1 207 ? 17.822 -9.796 -33.864 1.00 87.94 207 GLY A C 1
ATOM 1610 O O . GLY A 1 207 ? 18.594 -9.708 -32.906 1.00 87.94 207 GLY A O 1
ATOM 1611 N N . ALA A 1 208 ? 17.190 -8.738 -34.373 1.00 90.56 208 ALA A N 1
ATOM 1612 C CA . ALA A 1 208 ? 17.240 -7.408 -33.772 1.00 90.56 208 ALA A CA 1
ATOM 1613 C C . ALA A 1 208 ? 16.520 -7.366 -32.413 1.00 90.56 208 ALA A C 1
ATOM 1615 O O . ALA A 1 208 ? 15.688 -8.217 -32.105 1.00 90.56 208 ALA A O 1
ATOM 1616 N N . PHE A 1 209 ? 16.814 -6.341 -31.617 1.00 89.50 209 PHE A N 1
ATOM 1617 C CA . PHE A 1 209 ? 16.006 -5.971 -30.458 1.00 89.50 209 PHE A CA 1
ATOM 1618 C C . PHE A 1 209 ? 15.332 -4.631 -30.714 1.00 89.50 209 PHE A C 1
ATOM 1620 O O . PHE A 1 209 ? 15.946 -3.724 -31.280 1.00 89.50 209 PHE A O 1
ATOM 1627 N N . ASP A 1 210 ? 14.093 -4.495 -30.253 1.00 88.75 210 ASP A N 1
ATOM 1628 C CA . ASP A 1 210 ? 13.403 -3.213 -30.242 1.00 88.75 210 ASP A CA 1
ATOM 1629 C C . ASP A 1 210 ? 14.228 -2.198 -29.430 1.00 88.75 210 ASP A C 1
ATOM 1631 O O . ASP A 1 210 ? 14.563 -2.462 -28.272 1.00 88.75 210 ASP A O 1
ATOM 1635 N N . PRO A 1 211 ? 14.550 -1.009 -29.962 1.00 82.88 211 PRO A N 1
ATOM 1636 C CA . PRO A 1 211 ? 15.350 -0.027 -29.232 1.00 82.88 211 PRO A CA 1
ATOM 1637 C C . PRO A 1 211 ? 14.719 0.376 -27.890 1.00 82.88 211 PRO A C 1
ATOM 1639 O O . PRO A 1 211 ? 15.433 0.757 -26.962 1.00 82.88 211 PRO A O 1
ATOM 1642 N N . ARG A 1 212 ? 13.394 0.249 -27.735 1.00 85.25 212 ARG A N 1
ATOM 1643 C CA . ARG A 1 212 ? 12.685 0.525 -26.479 1.00 85.25 212 ARG A CA 1
ATOM 1644 C C . ARG A 1 212 ? 13.009 -0.484 -25.378 1.00 85.25 212 ARG A C 1
ATOM 1646 O O . ARG A 1 212 ? 12.841 -0.138 -24.213 1.00 85.25 212 ARG A O 1
ATOM 1653 N N . SER A 1 213 ? 13.473 -1.695 -25.701 1.00 83.88 213 SER A N 1
ATOM 1654 C CA . SER A 1 213 ? 13.872 -2.680 -24.684 1.00 83.88 213 SER A CA 1
ATOM 1655 C C . SER A 1 213 ? 15.232 -2.363 -24.058 1.00 83.88 213 SER A C 1
ATOM 1657 O O . SER A 1 213 ? 15.520 -2.823 -22.957 1.00 83.88 213 SER A O 1
ATOM 1659 N N . LEU A 1 214 ? 16.069 -1.586 -24.753 1.00 77.38 214 LEU A N 1
ATOM 1660 C CA . LEU A 1 214 ? 17.394 -1.150 -24.288 1.00 77.38 214 LEU A CA 1
ATOM 1661 C C . LEU A 1 214 ? 17.442 0.354 -23.957 1.00 77.38 214 LEU A C 1
ATOM 1663 O O . LEU A 1 214 ? 18.443 0.855 -23.443 1.00 77.38 214 LEU A O 1
ATOM 1667 N N . GLY A 1 215 ? 16.367 1.081 -24.264 1.00 75.75 215 GLY A N 1
ATOM 1668 C CA . GLY A 1 215 ? 16.220 2.512 -24.030 1.00 75.75 215 GLY A CA 1
ATOM 1669 C C . GLY A 1 215 ? 15.858 2.866 -22.584 1.00 75.75 215 GLY A C 1
ATOM 1670 O O . GLY A 1 215 ? 15.581 2.013 -21.748 1.00 75.75 215 GLY A O 1
ATOM 1671 N N . GLY A 1 216 ? 15.862 4.165 -22.275 1.00 74.38 216 GLY A N 1
ATOM 1672 C CA . GLY A 1 216 ? 15.418 4.675 -20.969 1.00 74.38 216 GLY A CA 1
ATOM 1673 C C . GLY A 1 216 ? 16.396 4.460 -19.807 1.00 74.38 216 GLY A C 1
ATOM 1674 O O . GLY A 1 216 ? 16.061 4.793 -18.672 1.00 74.38 216 GLY A O 1
ATOM 1675 N N . SER A 1 217 ? 17.614 3.976 -20.065 1.00 77.81 217 SER A N 1
ATOM 1676 C CA . SER A 1 217 ? 18.649 3.740 -19.044 1.00 77.81 217 SER A CA 1
ATOM 1677 C C . SER A 1 217 ? 19.086 5.002 -18.288 1.00 77.81 217 SER A C 1
ATOM 1679 O O . SER A 1 217 ? 19.561 4.906 -17.157 1.00 77.81 217 SER A O 1
ATOM 1681 N N . GLU A 1 218 ? 18.854 6.198 -18.843 1.00 80.94 218 GLU A N 1
ATOM 1682 C CA . GLU A 1 218 ? 19.048 7.465 -18.125 1.00 80.94 218 GLU A CA 1
ATOM 1683 C C . GLU A 1 218 ? 18.217 7.530 -16.831 1.00 80.94 218 GLU A C 1
ATOM 1685 O O . GLU A 1 218 ? 18.680 8.080 -15.829 1.00 80.94 218 GLU A O 1
ATOM 1690 N N . THR A 1 219 ? 17.037 6.899 -16.802 1.00 79.44 219 THR A N 1
ATOM 1691 C CA . THR A 1 219 ? 16.187 6.857 -15.602 1.00 79.44 219 THR A CA 1
ATOM 1692 C C . THR A 1 219 ? 16.860 6.140 -14.429 1.00 79.44 219 THR A C 1
ATOM 1694 O O . THR A 1 219 ? 16.655 6.518 -13.277 1.00 79.44 219 THR A O 1
ATOM 1697 N N . CYS A 1 220 ? 17.752 5.178 -14.684 1.00 79.94 220 CYS A N 1
ATOM 1698 C CA . CYS A 1 220 ? 18.533 4.504 -13.642 1.00 79.94 220 CYS A CA 1
ATOM 1699 C C . CYS A 1 220 ? 19.480 5.466 -12.899 1.00 79.94 220 CYS A C 1
ATOM 1701 O O . CYS A 1 220 ? 19.755 5.279 -11.710 1.00 79.94 220 CYS A O 1
ATOM 1703 N N . GLY A 1 221 ? 19.973 6.506 -13.578 1.00 80.94 221 GLY A N 1
ATOM 1704 C CA . GLY A 1 221 ? 20.844 7.517 -12.981 1.00 80.94 221 GLY A CA 1
ATOM 1705 C C . GLY A 1 221 ? 20.110 8.733 -12.418 1.00 80.94 221 GLY A C 1
ATOM 1706 O O . GLY A 1 221 ? 20.593 9.337 -11.466 1.00 80.94 221 GLY A O 1
ATOM 1707 N N . THR A 1 222 ? 18.928 9.078 -12.933 1.00 79.38 222 THR A N 1
ATOM 1708 C CA . THR A 1 222 ? 18.152 10.237 -12.445 1.00 79.38 222 THR A CA 1
ATOM 1709 C C . THR A 1 222 ? 17.241 9.918 -11.256 1.00 79.38 222 THR A C 1
ATOM 1711 O O . THR A 1 222 ? 16.838 10.829 -10.540 1.00 79.38 222 THR A O 1
ATOM 1714 N N . THR A 1 223 ? 16.971 8.638 -10.981 1.00 75.88 223 THR A N 1
ATOM 1715 C CA . THR A 1 223 ? 16.128 8.177 -9.852 1.00 75.88 223 THR A CA 1
ATOM 1716 C C . THR A 1 223 ? 16.893 7.970 -8.535 1.00 75.88 223 THR A C 1
ATOM 1718 O O . THR A 1 223 ? 16.319 7.540 -7.531 1.00 75.88 223 THR A O 1
ATOM 1721 N N . GLY A 1 224 ? 18.195 8.288 -8.507 1.00 71.56 224 GLY A N 1
ATOM 1722 C CA . GLY A 1 224 ? 19.044 8.183 -7.312 1.00 71.56 224 GLY A CA 1
ATOM 1723 C C . GLY A 1 224 ? 19.649 6.793 -7.062 1.00 71.56 224 GLY A C 1
ATOM 1724 O O . GLY A 1 224 ? 20.022 6.484 -5.928 1.00 71.56 224 GLY A O 1
ATOM 1725 N N . CYS A 1 225 ? 19.727 5.937 -8.089 1.00 78.12 225 CYS A N 1
ATOM 1726 C CA . CYS A 1 225 ? 20.381 4.624 -8.006 1.00 78.12 225 CYS A CA 1
ATOM 1727 C C . CYS A 1 225 ? 21.801 4.614 -8.605 1.00 78.12 225 CYS A C 1
ATOM 1729 O O . CYS A 1 225 ? 22.679 3.986 -8.019 1.00 78.12 225 CYS A O 1
ATOM 1731 N N . HIS A 1 226 ? 22.034 5.315 -9.724 1.00 87.25 226 HIS A N 1
ATOM 1732 C CA . HIS A 1 226 ? 23.321 5.349 -10.445 1.00 87.25 226 HIS A CA 1
ATOM 1733 C C . HIS A 1 226 ? 23.705 6.766 -10.912 1.00 87.25 226 HIS A C 1
ATOM 1735 O O . HIS A 1 226 ? 24.096 6.967 -12.064 1.00 87.25 226 HIS A O 1
ATOM 1741 N N . ALA A 1 227 ? 23.520 7.770 -10.051 1.00 87.31 227 ALA A N 1
ATOM 1742 C CA . ALA A 1 227 ? 23.687 9.175 -10.424 1.00 87.31 227 ALA A CA 1
ATOM 1743 C C . ALA A 1 227 ? 25.129 9.505 -10.834 1.00 87.31 227 ALA A C 1
ATOM 1745 O O . ALA A 1 227 ? 25.339 10.207 -11.820 1.00 87.31 227 ALA A O 1
ATOM 1746 N N . GLU A 1 228 ? 26.107 8.946 -10.124 1.00 89.38 228 GLU A N 1
ATOM 1747 C CA . GLU A 1 228 ? 27.534 9.143 -10.375 1.00 89.38 228 GLU A CA 1
ATOM 1748 C C . GLU A 1 228 ? 27.940 8.536 -11.720 1.00 89.38 228 GLU A C 1
ATOM 1750 O O . GLU A 1 228 ? 28.495 9.231 -12.564 1.00 89.38 228 GLU A O 1
ATOM 1755 N N . ILE A 1 229 ? 27.555 7.280 -11.977 1.00 85.62 229 ILE A N 1
ATOM 1756 C CA . ILE A 1 229 ? 27.833 6.600 -13.254 1.00 85.62 229 ILE A CA 1
ATOM 1757 C C . ILE A 1 229 ? 27.194 7.359 -14.419 1.00 85.62 229 ILE A C 1
ATOM 1759 O O . ILE A 1 229 ? 27.820 7.537 -15.461 1.00 85.62 229 ILE A O 1
ATOM 1763 N N . LEU A 1 230 ? 25.958 7.841 -14.260 1.00 87.81 230 LEU A N 1
ATOM 1764 C CA . LEU A 1 230 ? 25.318 8.651 -15.293 1.00 87.81 230 LEU A CA 1
ATOM 1765 C C . LEU A 1 230 ? 26.059 9.980 -15.505 1.00 87.81 230 LEU A C 1
ATOM 1767 O O . LEU A 1 230 ? 26.225 10.404 -16.650 1.00 87.81 230 LEU A O 1
ATOM 1771 N N . ALA A 1 231 ? 26.499 10.635 -14.430 1.00 89.19 231 ALA A N 1
ATOM 1772 C CA . ALA A 1 231 ? 27.248 11.885 -14.492 1.00 89.19 231 ALA A CA 1
ATOM 1773 C C . ALA A 1 231 ? 28.628 11.713 -15.145 1.00 89.19 231 ALA A C 1
ATOM 1775 O O . ALA A 1 231 ? 29.047 12.604 -15.875 1.00 89.19 231 ALA A O 1
ATOM 1776 N N . GLU A 1 232 ? 29.293 10.573 -14.947 1.00 88.44 232 GLU A N 1
ATOM 1777 C CA . GLU A 1 232 ? 30.558 10.213 -15.601 1.00 88.44 232 GLU A CA 1
ATOM 1778 C C . GLU A 1 232 ? 30.362 9.808 -17.068 1.00 88.44 232 GLU A C 1
ATOM 1780 O O . GLU A 1 232 ? 31.129 10.210 -17.945 1.00 88.44 232 GLU A O 1
ATOM 1785 N N . TRP A 1 233 ? 29.304 9.049 -17.368 1.00 85.56 233 TRP A N 1
ATOM 1786 C CA . TRP A 1 233 ? 29.004 8.600 -18.726 1.00 85.56 233 TRP A CA 1
ATOM 1787 C C . TRP A 1 233 ? 28.565 9.753 -19.638 1.00 85.56 233 TRP A C 1
ATOM 1789 O O . TRP A 1 233 ? 28.978 9.808 -20.799 1.00 85.56 233 TRP A O 1
ATOM 1799 N N . LYS A 1 234 ? 27.770 10.706 -19.127 1.00 85.31 234 LYS A N 1
ATOM 1800 C CA . LYS A 1 234 ? 27.221 11.844 -19.892 1.00 85.31 234 LYS A CA 1
ATOM 1801 C C . LYS A 1 234 ? 28.263 12.682 -20.655 1.00 85.31 234 LYS A C 1
ATOM 1803 O O . LYS A 1 234 ? 27.959 13.039 -21.797 1.00 85.31 234 LYS A O 1
ATOM 1808 N N . PRO A 1 235 ? 29.425 13.043 -20.084 1.00 86.50 235 PRO A N 1
ATOM 1809 C CA . PRO A 1 235 ? 30.501 13.729 -20.795 1.00 86.50 235 PRO A CA 1
ATOM 1810 C C . PRO A 1 235 ? 31.500 12.773 -21.467 1.00 86.50 235 PRO A C 1
ATOM 1812 O O . PRO A 1 235 ? 32.386 13.243 -22.175 1.00 86.50 235 PRO A O 1
ATOM 1815 N N . SER A 1 236 ? 31.402 11.457 -21.250 1.00 82.75 236 SER A N 1
ATOM 1816 C CA . SER A 1 236 ? 32.388 10.504 -21.761 1.00 82.75 236 SER A CA 1
ATOM 1817 C C . SER A 1 236 ? 32.392 10.428 -23.291 1.00 82.75 236 SER A C 1
ATOM 1819 O O . SER A 1 236 ? 31.347 10.481 -23.944 1.00 82.75 236 SER A O 1
ATOM 1821 N N . ALA A 1 237 ? 33.575 10.204 -23.869 1.00 75.81 237 ALA A N 1
ATOM 1822 C CA . ALA A 1 237 ? 33.728 9.972 -25.305 1.00 75.81 237 ALA A CA 1
ATOM 1823 C C . ALA A 1 237 ? 32.901 8.769 -25.801 1.00 75.81 237 ALA A C 1
ATOM 1825 O O . ALA A 1 237 ? 32.451 8.770 -26.939 1.00 75.81 237 ALA A O 1
ATOM 1826 N N . HIS A 1 238 ? 32.626 7.779 -24.942 1.00 73.19 238 HIS A N 1
ATOM 1827 C CA . HIS A 1 238 ? 31.822 6.599 -25.279 1.00 73.19 238 HIS A CA 1
ATOM 1828 C C . HIS A 1 238 ? 30.352 6.923 -25.574 1.00 73.19 238 HIS A C 1
ATOM 1830 O O . HIS A 1 238 ? 29.720 6.206 -26.340 1.00 73.19 238 HIS A O 1
ATOM 1836 N N . ARG A 1 239 ? 29.797 8.003 -25.011 1.00 76.62 239 ARG A N 1
ATOM 1837 C CA . ARG A 1 239 ? 28.447 8.466 -25.372 1.00 76.62 239 ARG A CA 1
ATOM 1838 C C . ARG A 1 239 ? 28.408 9.053 -26.783 1.00 76.62 239 ARG A C 1
ATOM 1840 O O . ARG A 1 239 ? 27.407 8.915 -27.481 1.00 76.62 239 ARG A O 1
ATOM 1847 N N . TYR A 1 240 ? 29.483 9.730 -27.177 1.00 70.81 240 TYR A N 1
ATOM 1848 C CA . TYR A 1 240 ? 29.594 10.419 -28.463 1.00 70.81 240 TYR A CA 1
ATOM 1849 C C . TYR A 1 240 ? 30.288 9.581 -29.536 1.00 70.81 240 TYR A C 1
ATOM 1851 O O . TYR A 1 240 ? 30.350 10.020 -30.678 1.00 70.81 240 TYR A O 1
ATOM 1859 N N . SER A 1 241 ? 30.787 8.389 -29.202 1.00 68.62 241 SER A N 1
ATOM 1860 C CA . SER A 1 241 ? 31.624 7.586 -30.096 1.00 68.62 241 SER A CA 1
ATOM 1861 C C . SER A 1 241 ? 30.913 7.249 -31.403 1.00 68.62 241 SER A C 1
ATOM 1863 O O . SER A 1 241 ? 31.509 7.389 -32.4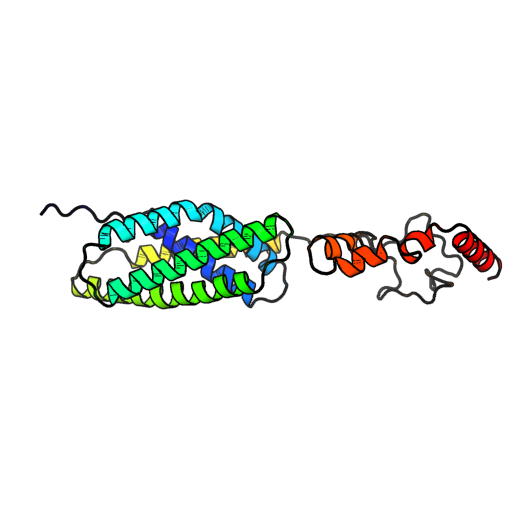60 1.00 68.62 241 SER A O 1
ATOM 1865 N N . ALA A 1 242 ? 29.616 6.931 -31.366 1.00 64.06 242 ALA A N 1
ATOM 1866 C CA . ALA A 1 242 ? 28.815 6.682 -32.570 1.00 64.06 242 ALA A CA 1
ATOM 1867 C C . ALA A 1 242 ? 28.632 7.923 -33.478 1.00 64.06 242 ALA A C 1
ATOM 1869 O O . ALA A 1 242 ? 28.312 7.790 -34.659 1.00 64.06 242 ALA A O 1
ATOM 1870 N N . PHE A 1 243 ? 28.842 9.127 -32.942 1.00 68.88 243 PHE A N 1
ATOM 1871 C CA . PHE A 1 243 ? 28.733 10.402 -33.661 1.00 68.88 243 PHE A CA 1
ATOM 1872 C C . PHE A 1 243 ? 30.097 11.019 -33.997 1.00 68.88 243 PHE A C 1
ATOM 1874 O O . PHE A 1 243 ? 30.154 12.068 -34.641 1.00 68.88 243 PHE A O 1
ATOM 1881 N N . ASP A 1 244 ? 31.192 10.398 -33.557 1.00 80.19 244 ASP A N 1
ATOM 1882 C CA . ASP A 1 244 ? 32.537 10.869 -33.843 1.00 80.19 244 ASP A CA 1
ATOM 1883 C C . ASP A 1 244 ? 32.901 10.598 -35.310 1.00 80.19 244 ASP A C 1
ATOM 1885 O O . ASP A 1 244 ? 32.793 9.475 -35.809 1.00 80.19 244 ASP A O 1
ATOM 1889 N N . LYS A 1 245 ? 33.347 11.641 -36.019 1.00 81.38 245 LYS A N 1
ATOM 1890 C CA . LYS A 1 245 ? 33.635 11.552 -37.459 1.00 81.38 245 LYS A CA 1
ATOM 1891 C C . LYS A 1 245 ? 34.795 10.608 -37.768 1.00 81.38 245 LYS A C 1
ATOM 1893 O O . LYS A 1 245 ? 34.787 9.979 -38.823 1.00 81.38 245 LYS A O 1
ATOM 1898 N N . LEU A 1 246 ? 35.789 10.510 -36.880 1.00 78.25 246 LEU A N 1
ATOM 1899 C CA . LEU A 1 246 ? 36.922 9.606 -37.066 1.00 78.25 246 LEU A CA 1
ATOM 1900 C C . LEU A 1 246 ? 36.477 8.151 -36.878 1.00 78.25 246 LEU A C 1
ATOM 1902 O O . LEU A 1 246 ? 36.833 7.300 -37.687 1.00 78.25 246 LEU A O 1
ATOM 1906 N N . PHE A 1 247 ? 35.644 7.871 -35.875 1.00 75.75 247 PHE A N 1
ATOM 1907 C CA . PHE A 1 247 ? 35.057 6.547 -35.681 1.00 75.75 247 PHE A CA 1
ATOM 1908 C C . PHE A 1 247 ? 34.177 6.120 -36.866 1.00 75.75 247 PHE A C 1
ATOM 1910 O O . PHE A 1 247 ? 34.319 5.002 -37.357 1.00 75.75 247 PHE A O 1
ATOM 1917 N N . GLN A 1 248 ? 33.337 7.019 -37.388 1.00 75.19 248 GLN A N 1
ATOM 1918 C CA . GLN A 1 248 ? 32.541 6.768 -38.598 1.00 75.19 248 GLN A CA 1
ATOM 1919 C C . GLN A 1 248 ? 33.421 6.510 -39.833 1.00 75.19 248 GLN A C 1
ATOM 1921 O O . GLN A 1 248 ? 33.128 5.615 -40.629 1.00 75.19 248 GLN A O 1
ATOM 1926 N N . ALA A 1 249 ? 34.527 7.246 -39.980 1.00 80.12 249 ALA A N 1
ATOM 1927 C CA . ALA A 1 249 ? 35.485 7.026 -41.062 1.00 80.12 249 ALA A CA 1
ATOM 1928 C C . ALA A 1 249 ? 36.179 5.657 -40.949 1.00 80.12 249 ALA A C 1
ATOM 1930 O O . ALA A 1 249 ? 36.280 4.945 -41.944 1.00 80.12 249 ALA A O 1
ATOM 1931 N N . ILE A 1 250 ? 36.596 5.247 -39.744 1.00 75.00 250 ILE A N 1
ATOM 1932 C CA . ILE A 1 250 ? 37.182 3.917 -39.506 1.00 75.00 250 ILE A CA 1
ATOM 1933 C C . ILE A 1 250 ? 36.171 2.814 -39.835 1.00 75.00 250 ILE A C 1
ATOM 1935 O O . ILE A 1 250 ? 36.528 1.860 -40.521 1.00 75.00 250 ILE A O 1
ATOM 1939 N N . GLN A 1 251 ? 34.910 2.950 -39.408 1.00 68.31 251 GLN A N 1
ATOM 1940 C CA . GLN A 1 251 ? 33.858 1.994 -39.770 1.00 68.31 251 GLN A CA 1
ATOM 1941 C C . GLN A 1 251 ? 33.658 1.894 -41.284 1.00 68.31 251 GLN A C 1
ATOM 1943 O O . GLN A 1 251 ? 33.504 0.791 -41.799 1.00 68.31 251 GLN A O 1
ATOM 1948 N N . SER A 1 252 ? 33.705 3.027 -41.992 1.00 72.62 252 SER A N 1
ATOM 1949 C CA . SER A 1 252 ? 33.569 3.063 -43.454 1.00 72.62 252 SER A CA 1
ATOM 1950 C C . SER A 1 252 ? 34.709 2.295 -44.132 1.00 72.62 252 SER A C 1
ATOM 1952 O O . SER A 1 252 ? 34.456 1.428 -44.959 1.00 72.62 252 SER A O 1
ATOM 1954 N N . VAL A 1 253 ? 35.956 2.519 -43.703 1.00 80.00 253 VAL A N 1
ATOM 1955 C CA . VAL A 1 253 ? 37.126 1.790 -44.227 1.00 80.00 253 VAL A CA 1
ATOM 1956 C C . VAL A 1 253 ? 37.053 0.294 -43.901 1.00 80.00 253 VAL A C 1
ATOM 1958 O O . VAL A 1 253 ? 37.342 -0.535 -44.756 1.00 80.00 253 VAL A O 1
ATOM 1961 N N . MET A 1 254 ? 36.636 -0.079 -42.687 1.00 67.75 254 MET A N 1
ATOM 1962 C CA . MET A 1 254 ? 36.462 -1.490 -42.314 1.00 67.75 254 MET A CA 1
ATOM 1963 C C . MET A 1 254 ? 35.363 -2.187 -43.127 1.00 67.75 254 MET A C 1
ATOM 1965 O O . MET A 1 254 ? 35.456 -3.392 -43.353 1.00 67.75 254 MET A O 1
ATOM 1969 N N . ALA A 1 255 ? 34.329 -1.456 -43.550 1.00 63.41 255 ALA A N 1
ATOM 1970 C CA . ALA A 1 255 ? 33.277 -1.976 -44.418 1.00 63.41 255 ALA A CA 1
ATOM 1971 C C . ALA A 1 255 ? 33.737 -2.144 -45.875 1.00 63.41 255 ALA A C 1
ATOM 1973 O O . ALA A 1 255 ? 33.248 -3.037 -46.550 1.00 63.41 255 ALA A O 1
ATOM 1974 N N . GLU A 1 256 ? 34.674 -1.320 -46.354 1.00 70.12 256 GLU A N 1
ATOM 1975 C CA . GLU A 1 256 ? 35.263 -1.445 -47.697 1.00 70.12 256 GLU A CA 1
ATOM 1976 C C . GLU A 1 256 ? 36.318 -2.561 -47.798 1.00 70.12 256 GLU A C 1
ATOM 1978 O O . GLU A 1 256 ? 36.596 -3.055 -48.889 1.00 70.12 256 GLU A O 1
ATOM 1983 N N . GLN A 1 257 ? 36.948 -2.927 -46.677 1.00 64.94 257 GLN A N 1
ATOM 1984 C CA . GLN A 1 257 ? 38.062 -3.884 -46.633 1.00 64.94 257 GLN A CA 1
ATOM 1985 C C . GLN A 1 257 ? 37.653 -5.352 -46.449 1.00 64.94 257 GLN A C 1
ATOM 1987 O O . GLN A 1 257 ? 38.523 -6.219 -46.552 1.00 64.94 257 GLN A O 1
ATOM 1992 N N . ASN A 1 258 ? 36.380 -5.643 -46.174 1.00 49.03 258 ASN A N 1
ATOM 1993 C CA . ASN A 1 258 ? 35.862 -7.011 -46.078 1.00 49.03 258 ASN A CA 1
ATOM 1994 C C . ASN A 1 258 ? 34.751 -7.259 -47.101 1.00 49.03 258 ASN A C 1
ATOM 1996 O O . ASN A 1 258 ? 34.517 -8.453 -47.393 1.00 49.03 258 ASN A O 1
#

Sequence (258 aa):
MNQTEVRTGWAGLLSRLAMTAILFGTVTGLAIRFGPFHPGVEWGVLLHTLVGLLTLPPLLWYCWVHWVDYKRYAMSHVVLLGYVSLAGLVVCLVSGVLLTWQGLLSVRTSWAWRQVHLISTFVAVGTLIPHMVLVIVHMRREKVVRPVGRFFLQATAATLAGVAAIAVLTFLYSGTEYVNEFPADYTFVYGADRPFAPSLATTATGGAFDPRSLGGSETCGTTGCHAEILAEWKPSAHRYSAFDKLFQAIQSVMAEQN